Protein AF-A0A938CM95-F1 (afdb_monomer_lite)

pLDDT: mean 80.87, std 21.22, range [29.73, 98.75]

Sequence (235 aa):
MSTLPHVVESRGHPGLLAGLLSCALVVFVAFSEVTFAQSSQCMPGGTCCINGTCGTLEQFKRNATIVCLQADAIENKSLPQSIELAGRCTAAKIMAQRVEWTQQANAKEHQRALEAQRKLREMGAPLPAQPTAENPLQRAFKITSLAVDACKARRLRGELPSYVASVQCANPAMLQAFRDAQYKYIDLIEMFAAKRVEIATRMDRGELTEDQAKLEGDRVLATIQSIERQRDRGM

Radius of gyration: 30.33 Å; chains: 1; bounding box: 93×47×97 Å

Structure (mmCIF, N/CA/C/O backbone):
data_AF-A0A938CM95-F1
#
_entry.id   AF-A0A938CM95-F1
#
loop_
_atom_site.group_PDB
_atom_site.id
_atom_site.type_symbol
_atom_site.label_atom_id
_atom_site.label_alt_id
_atom_site.label_comp_id
_atom_site.label_asym_id
_atom_site.label_entity_id
_atom_site.label_seq_id
_atom_site.pdbx_PDB_ins_code
_atom_site.Cartn_x
_atom_site.Cartn_y
_atom_site.Cartn_z
_atom_site.occupancy
_atom_site.B_iso_or_equiv
_atom_site.auth_seq_id
_atom_site.auth_comp_id
_atom_site.auth_asym_id
_atom_site.auth_atom_id
_atom_site.pdbx_PDB_model_num
ATOM 1 N N . MET A 1 1 ? 70.652 4.198 75.041 1.00 40.00 1 MET A N 1
ATOM 2 C CA . MET A 1 1 ? 70.809 3.337 73.850 1.00 40.00 1 MET A CA 1
ATOM 3 C C . MET A 1 1 ? 69.472 2.640 73.666 1.00 40.00 1 MET A C 1
ATOM 5 O O . MET A 1 1 ? 69.170 1.737 74.422 1.00 40.00 1 MET A O 1
ATOM 9 N N . SER A 1 2 ? 68.506 3.323 73.059 1.00 44.66 2 SER A N 1
ATOM 10 C CA . SER A 1 2 ? 68.262 3.393 71.607 1.00 44.66 2 SER A CA 1
ATOM 11 C C . SER A 1 2 ? 67.578 2.128 71.097 1.00 44.66 2 SER A C 1
ATOM 13 O O . SER A 1 2 ? 68.102 1.043 71.311 1.00 44.66 2 SER A O 1
ATOM 15 N N . THR A 1 3 ? 66.485 2.342 70.352 1.00 40.91 3 THR A N 1
ATOM 16 C CA . THR A 1 3 ? 65.619 1.396 69.611 1.00 40.91 3 THR A CA 1
ATOM 17 C C . THR A 1 3 ? 64.520 0.720 70.438 1.00 40.91 3 THR A C 1
ATOM 19 O O . THR A 1 3 ? 64.794 0.218 71.515 1.00 40.91 3 THR A O 1
ATOM 22 N N . LEU A 1 4 ? 63.241 0.668 70.053 1.00 47.59 4 LEU A N 1
ATOM 23 C CA . LEU A 1 4 ? 62.417 1.183 68.941 1.00 47.59 4 LEU A CA 1
ATOM 24 C C . LEU A 1 4 ? 60.952 0.955 69.409 1.00 47.59 4 LEU A C 1
ATOM 26 O O . LEU A 1 4 ? 60.694 -0.102 69.988 1.00 47.59 4 LEU A O 1
ATOM 30 N N . PRO A 1 5 ? 59.988 1.872 69.212 1.00 56.19 5 PRO A N 1
ATOM 31 C CA . PRO A 1 5 ? 58.597 1.609 69.572 1.00 56.19 5 PRO A CA 1
ATOM 32 C C . PRO A 1 5 ? 57.874 0.754 68.518 1.00 56.19 5 PRO A C 1
ATOM 34 O O . PRO A 1 5 ? 58.160 0.821 67.323 1.00 56.19 5 PRO A O 1
ATOM 37 N N . HIS A 1 6 ? 56.916 -0.034 69.007 1.00 47.88 6 HIS A N 1
ATOM 38 C CA . HIS A 1 6 ? 55.970 -0.854 68.254 1.00 47.88 6 HIS A CA 1
ATOM 39 C C . HIS A 1 6 ? 55.264 -0.074 67.134 1.00 47.88 6 HIS A C 1
ATOM 41 O O . HIS A 1 6 ? 54.594 0.927 67.388 1.00 47.88 6 HIS A O 1
ATOM 47 N N . VAL A 1 7 ? 55.339 -0.593 65.907 1.00 49.97 7 VAL A N 1
ATOM 48 C CA . VAL A 1 7 ? 54.437 -0.218 64.813 1.00 49.97 7 VAL A CA 1
ATOM 49 C C . VAL A 1 7 ? 53.117 -0.960 65.024 1.00 49.97 7 VAL A C 1
ATOM 51 O O . VAL A 1 7 ? 53.064 -2.187 64.975 1.00 49.97 7 VAL A O 1
ATOM 54 N N . VAL A 1 8 ? 52.058 -0.203 65.303 1.00 53.06 8 VAL A N 1
ATOM 55 C CA . VAL A 1 8 ? 50.673 -0.682 65.337 1.00 53.06 8 VAL A CA 1
ATOM 56 C C . VAL A 1 8 ? 50.135 -0.653 63.909 1.00 53.06 8 VAL A C 1
ATOM 58 O O . VAL A 1 8 ? 49.930 0.412 63.330 1.00 53.06 8 VAL A O 1
ATOM 61 N N . GLU A 1 9 ? 49.911 -1.832 63.339 1.00 42.84 9 GLU A N 1
ATOM 62 C CA . GLU A 1 9 ? 49.259 -2.007 62.044 1.00 42.84 9 GLU A CA 1
ATOM 63 C C . GLU A 1 9 ? 47.734 -1.909 62.220 1.00 42.84 9 GLU A C 1
ATOM 65 O O . GLU A 1 9 ? 47.033 -2.894 62.450 1.00 42.84 9 GLU A O 1
ATOM 70 N N . SER A 1 10 ? 47.208 -0.685 62.152 1.00 39.88 10 SER A N 1
ATOM 71 C CA . SER A 1 10 ? 45.765 -0.439 62.079 1.00 39.88 10 SER A CA 1
ATOM 72 C C . SER A 1 10 ? 45.267 -0.708 60.659 1.00 39.88 10 SER A C 1
ATOM 74 O O . SER A 1 10 ? 45.456 0.104 59.754 1.00 39.88 10 SER A O 1
ATOM 76 N N . ARG A 1 11 ? 44.584 -1.842 60.464 1.00 42.50 11 ARG A N 1
ATOM 77 C CA . ARG A 1 11 ? 43.792 -2.140 59.260 1.00 42.50 11 ARG A CA 1
ATOM 78 C C . ARG A 1 11 ? 42.610 -1.171 59.151 1.00 42.50 11 ARG A C 1
ATOM 80 O O . ARG A 1 11 ? 41.514 -1.442 59.640 1.00 42.50 11 ARG A O 1
ATOM 87 N N . GLY A 1 12 ? 42.840 -0.037 58.495 1.00 38.25 12 GLY A N 1
ATOM 88 C CA . GLY A 1 12 ? 41.794 0.896 58.087 1.00 38.25 12 GLY A CA 1
ATOM 89 C C . GLY A 1 12 ? 40.819 0.229 57.118 1.00 38.25 12 GLY A C 1
ATOM 90 O O . GLY A 1 12 ? 41.221 -0.304 56.088 1.00 38.25 12 GLY A O 1
ATOM 91 N N . HIS A 1 13 ? 39.535 0.241 57.468 1.00 45.72 13 HIS A N 1
ATOM 92 C CA . HIS A 1 13 ? 38.429 -0.162 56.603 1.00 45.72 13 HIS A CA 1
ATOM 93 C C . HIS A 1 13 ? 38.180 0.925 55.542 1.00 45.72 13 HIS A C 1
ATOM 95 O O . HIS A 1 13 ? 37.759 2.026 55.908 1.00 45.72 13 HIS A O 1
ATOM 101 N N . PRO A 1 14 ? 38.370 0.664 54.235 1.00 40.88 14 PRO A N 1
ATOM 102 C CA . PRO A 1 14 ? 37.963 1.595 53.197 1.00 40.88 14 PRO A CA 1
ATOM 103 C C . PRO A 1 14 ? 36.506 1.284 52.853 1.00 40.88 14 PRO A C 1
ATOM 105 O O . PRO A 1 14 ? 36.222 0.473 51.978 1.00 40.88 14 PRO A O 1
ATOM 108 N N . GLY A 1 15 ? 35.564 1.858 53.597 1.00 43.31 15 GLY A N 1
ATOM 109 C CA . GLY A 1 15 ? 34.163 1.472 53.434 1.00 43.31 15 GLY A CA 1
ATOM 110 C C . GLY A 1 15 ? 33.131 2.534 53.758 1.00 43.31 15 GLY A C 1
ATOM 111 O O . GLY A 1 15 ? 31.994 2.160 54.009 1.00 43.31 15 GLY A O 1
ATOM 112 N N . LEU A 1 16 ? 33.482 3.826 53.794 1.00 46.75 16 LEU A N 1
ATOM 113 C CA . LEU A 1 16 ? 32.491 4.840 54.182 1.00 46.75 16 LEU A CA 1
ATOM 114 C C . LEU A 1 16 ? 32.552 6.197 53.465 1.00 46.75 16 LEU A C 1
ATOM 116 O O . LEU A 1 16 ? 31.874 7.120 53.900 1.00 46.75 16 LEU A O 1
ATOM 120 N N . LEU A 1 17 ? 33.304 6.345 52.365 1.00 43.09 17 LEU A N 1
ATOM 121 C CA . LEU A 1 17 ? 33.409 7.633 51.646 1.00 43.09 17 LEU A CA 1
ATOM 122 C C . LEU A 1 17 ? 33.484 7.533 50.108 1.00 43.09 17 LEU A C 1
ATOM 124 O O . LEU A 1 17 ? 34.087 8.376 49.455 1.00 43.09 17 LEU A O 1
ATOM 128 N N . ALA A 1 18 ? 32.815 6.553 49.497 1.00 36.88 18 ALA A N 1
ATOM 129 C CA . ALA A 1 18 ? 32.547 6.575 48.047 1.00 36.88 18 ALA A CA 1
ATOM 130 C C . ALA A 1 18 ? 31.051 6.413 47.701 1.00 36.88 18 ALA A C 1
ATOM 132 O O . ALA A 1 18 ? 30.685 6.230 46.544 1.00 36.88 18 ALA A O 1
ATOM 133 N N . GLY A 1 19 ? 30.169 6.540 48.700 1.00 36.59 19 GLY A N 1
ATOM 134 C CA . GLY A 1 19 ? 28.707 6.510 48.549 1.00 36.59 19 GLY A CA 1
ATOM 135 C C . GLY A 1 19 ? 28.079 7.811 48.033 1.00 36.59 19 GLY A C 1
ATOM 136 O O . GLY A 1 19 ? 26.861 7.899 47.958 1.00 36.59 19 GLY A O 1
ATOM 137 N N . LEU A 1 20 ? 28.879 8.819 47.665 1.00 39.59 20 LEU A N 1
ATOM 138 C CA . LEU A 1 20 ? 28.383 10.111 47.164 1.00 39.59 20 LEU A CA 1
ATOM 139 C C . LEU A 1 20 ? 28.697 10.378 45.683 1.00 39.59 20 LEU A C 1
ATOM 141 O O . LEU A 1 20 ? 28.204 11.351 45.126 1.00 39.59 20 LEU A O 1
ATOM 145 N N . LEU A 1 21 ? 29.421 9.477 45.011 1.00 33.78 21 LEU A N 1
ATOM 146 C CA . LEU A 1 21 ? 29.619 9.514 43.553 1.00 33.78 21 LEU A CA 1
ATOM 147 C C . LEU A 1 21 ? 28.673 8.576 42.783 1.00 33.78 21 LEU A C 1
ATOM 149 O O . LEU A 1 21 ? 28.585 8.670 41.563 1.00 33.78 21 LEU A O 1
ATOM 153 N N . SER A 1 22 ? 27.906 7.730 43.480 1.00 33.50 22 SER A N 1
ATOM 154 C CA . SER A 1 22 ? 26.944 6.814 42.847 1.00 33.50 22 SER A CA 1
ATOM 155 C C . SER A 1 22 ? 25.572 7.459 42.579 1.00 33.50 22 SER A C 1
ATOM 157 O O . SER A 1 22 ? 24.890 7.092 41.628 1.00 33.50 22 SER A O 1
ATOM 159 N N . CYS A 1 23 ? 25.173 8.495 43.330 1.00 30.41 23 CYS A N 1
ATOM 160 C CA . CYS A 1 23 ? 23.877 9.161 43.109 1.00 30.41 23 CYS A CA 1
ATOM 161 C C . CYS A 1 23 ? 23.885 10.224 41.998 1.00 30.41 23 CYS A C 1
ATOM 163 O O . CYS A 1 23 ? 22.819 10.583 41.507 1.00 30.41 23 CYS A O 1
ATOM 165 N N . ALA A 1 24 ? 25.052 10.702 41.555 1.00 30.88 24 ALA A N 1
ATOM 166 C CA . ALA A 1 24 ? 25.140 11.675 40.459 1.00 30.88 24 ALA A CA 1
ATOM 167 C C . ALA A 1 24 ? 25.270 11.024 39.065 1.00 30.88 24 ALA A C 1
ATOM 169 O O . ALA A 1 24 ? 25.044 11.690 38.058 1.00 30.88 24 ALA A O 1
ATOM 170 N N . LEU A 1 25 ? 25.575 9.722 38.989 1.00 31.81 25 LEU A N 1
ATOM 171 C CA . LEU A 1 25 ? 25.689 8.983 37.723 1.00 31.81 25 LEU A CA 1
ATOM 172 C C . LEU A 1 25 ? 24.410 8.228 37.326 1.00 31.81 25 LEU A C 1
ATOM 174 O O . LEU A 1 25 ? 24.238 7.903 36.156 1.00 31.81 25 LEU A O 1
ATOM 178 N N . VAL A 1 26 ? 23.455 8.031 38.239 1.00 32.97 26 VAL A N 1
ATOM 179 C CA . VAL A 1 26 ? 22.180 7.351 37.923 1.00 32.97 26 VAL A CA 1
ATOM 180 C C . VAL A 1 26 ? 21.173 8.268 37.205 1.00 32.97 26 VAL A C 1
ATOM 182 O O . VAL A 1 26 ? 20.226 7.783 36.595 1.00 32.97 26 VAL A O 1
ATOM 185 N N . VAL A 1 27 ? 21.410 9.583 37.152 1.00 36.84 27 VAL A N 1
ATOM 186 C CA . VAL A 1 27 ? 20.544 10.519 36.401 1.00 36.84 27 VAL A CA 1
ATOM 187 C C . VAL A 1 27 ? 21.005 10.718 34.943 1.00 36.84 27 VAL A C 1
ATOM 189 O O . VAL A 1 27 ? 20.246 11.239 34.133 1.00 36.84 27 VAL A O 1
ATOM 192 N N . PHE A 1 28 ? 22.189 10.227 34.549 1.00 30.09 28 PHE A N 1
ATOM 193 C CA . PHE A 1 28 ? 22.729 10.419 33.188 1.00 30.09 28 PHE A CA 1
ATOM 194 C C . PHE A 1 28 ? 22.763 9.167 32.293 1.00 30.09 28 PHE A C 1
ATOM 196 O O . PHE A 1 28 ? 23.158 9.261 31.131 1.00 30.09 28 PHE A O 1
ATOM 203 N N . VAL A 1 29 ? 22.309 8.004 32.775 1.00 31.23 29 VAL A N 1
ATOM 204 C CA . VAL A 1 29 ? 22.355 6.746 31.992 1.00 31.23 29 VAL A CA 1
ATOM 205 C C . VAL A 1 29 ? 20.963 6.225 31.595 1.00 31.23 29 VAL A C 1
ATOM 207 O O . VAL A 1 29 ? 20.853 5.298 30.805 1.00 31.23 29 VAL A O 1
ATOM 210 N N . ALA A 1 30 ? 19.876 6.890 32.001 1.00 31.67 30 ALA A N 1
ATOM 211 C CA . ALA A 1 30 ? 18.528 6.559 31.516 1.00 31.67 30 ALA A CA 1
ATOM 212 C C . ALA A 1 30 ? 18.165 7.188 30.148 1.00 31.67 30 ALA A C 1
ATOM 214 O O . ALA A 1 30 ? 17.073 6.945 29.644 1.00 31.67 30 ALA A O 1
ATOM 215 N N . PHE A 1 31 ? 19.057 7.975 29.526 1.00 39.50 31 PHE A N 1
ATOM 216 C CA . PHE A 1 31 ? 18.791 8.653 28.242 1.00 39.50 31 PHE A CA 1
ATOM 217 C C . PHE A 1 31 ? 19.839 8.418 27.140 1.00 39.50 31 PHE A C 1
ATOM 219 O O . PHE A 1 31 ? 19.726 9.001 26.063 1.00 39.50 31 PHE A O 1
ATOM 226 N N . SER A 1 32 ? 20.825 7.546 27.360 1.00 31.33 32 SER A N 1
ATOM 227 C CA . SER A 1 32 ? 22.028 7.502 26.508 1.00 31.33 32 SER A CA 1
ATOM 228 C C . SER A 1 32 ? 22.134 6.286 25.576 1.00 31.33 32 SER A C 1
ATOM 230 O O . SER A 1 32 ? 23.086 6.208 24.809 1.00 31.33 32 SER A O 1
ATOM 232 N N . GLU A 1 33 ? 21.147 5.383 25.553 1.00 29.73 33 GLU A N 1
ATOM 233 C CA . GLU A 1 33 ? 21.110 4.247 24.610 1.00 29.73 33 GLU A CA 1
ATOM 234 C C . GLU A 1 33 ? 19.834 4.204 23.758 1.00 29.73 33 GLU A C 1
ATOM 236 O O . GLU A 1 33 ? 19.315 3.145 23.416 1.00 29.73 33 GLU A O 1
ATOM 241 N N . VAL A 1 34 ? 19.344 5.367 23.322 1.00 35.81 34 VAL A N 1
ATOM 242 C CA . VAL A 1 34 ? 18.665 5.400 22.022 1.00 35.81 34 VAL A CA 1
ATOM 243 C C . VAL A 1 34 ? 19.773 5.524 20.994 1.00 35.81 34 VAL A C 1
ATOM 245 O O . VAL A 1 34 ? 20.205 6.624 20.652 1.00 35.81 34 VAL A O 1
ATOM 248 N N . THR A 1 35 ? 20.271 4.383 20.519 1.00 32.53 35 THR A N 1
ATOM 249 C CA . THR A 1 35 ? 20.994 4.338 19.251 1.00 32.53 35 THR A CA 1
ATOM 250 C C . THR A 1 35 ? 20.180 5.143 18.244 1.00 32.53 35 THR A C 1
ATOM 252 O O . THR A 1 35 ? 19.067 4.749 17.889 1.00 32.53 35 THR A O 1
ATOM 255 N N . PHE A 1 36 ? 20.717 6.292 17.827 1.00 37.53 36 PHE A N 1
ATOM 256 C CA . PHE A 1 36 ? 20.263 7.085 16.689 1.00 37.53 36 PHE A CA 1
ATOM 257 C C . PHE A 1 36 ? 20.461 6.245 15.419 1.00 37.53 36 PHE A C 1
ATOM 259 O O . PHE A 1 36 ? 21.341 6.494 14.601 1.00 37.53 36 PHE A O 1
ATOM 266 N N . ALA A 1 37 ? 19.675 5.185 15.281 1.00 34.28 37 ALA A N 1
ATOM 267 C CA . ALA A 1 37 ? 19.602 4.375 14.091 1.00 34.28 37 ALA A CA 1
ATOM 268 C C . ALA A 1 37 ? 18.414 4.875 13.269 1.00 34.28 37 ALA A C 1
ATOM 270 O O . ALA A 1 37 ? 17.279 4.894 13.735 1.00 34.28 37 ALA A O 1
ATOM 271 N N . GLN A 1 38 ? 18.736 5.247 12.032 1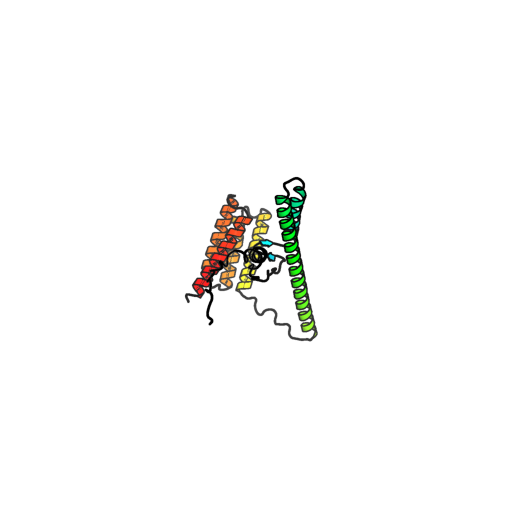.00 39.44 38 GLN A N 1
ATOM 272 C CA . GLN A 1 38 ? 17.846 5.582 10.923 1.00 39.44 38 GLN A CA 1
ATOM 273 C C . GLN A 1 38 ? 17.197 6.967 10.990 1.00 39.44 38 GLN A C 1
ATOM 275 O O . GLN A 1 38 ? 16.234 7.230 11.705 1.00 39.44 38 GLN A O 1
ATOM 280 N N . SER A 1 39 ? 17.718 7.857 10.140 1.00 44.75 39 SER A N 1
ATOM 281 C CA . SER A 1 39 ? 16.990 9.015 9.632 1.00 44.75 39 SER A CA 1
ATOM 282 C C . SER A 1 39 ? 15.551 8.603 9.319 1.00 44.75 39 SER A C 1
ATOM 284 O O . SER A 1 39 ? 15.330 7.771 8.438 1.00 44.75 39 SER A O 1
ATOM 286 N N . SER A 1 40 ? 14.584 9.159 10.043 1.00 48.66 40 SER A N 1
ATOM 287 C CA . SER A 1 40 ? 13.161 9.003 9.759 1.00 48.66 40 SER A CA 1
ATOM 288 C C . SER A 1 40 ? 12.890 9.536 8.351 1.00 48.66 40 SER A C 1
ATOM 290 O O . SER A 1 40 ? 12.719 10.743 8.167 1.00 48.66 40 SER A O 1
ATOM 292 N N . GLN A 1 41 ? 12.927 8.662 7.343 1.00 70.44 41 GLN A N 1
ATOM 293 C CA . GLN A 1 41 ? 12.643 9.033 5.963 1.00 70.44 41 GLN A CA 1
ATOM 294 C C . GLN A 1 41 ? 11.151 9.332 5.860 1.00 70.44 41 GLN A C 1
ATOM 296 O O . GLN A 1 41 ? 10.307 8.439 5.830 1.00 70.44 41 GLN A O 1
ATOM 301 N N . CYS A 1 42 ? 10.825 10.621 5.834 1.00 76.62 42 CYS A N 1
ATOM 302 C CA . CYS A 1 42 ? 9.548 11.073 5.315 1.00 76.62 42 CYS A CA 1
ATOM 303 C C . CYS A 1 42 ? 9.472 10.671 3.841 1.00 76.62 42 CYS A C 1
ATOM 305 O O . CYS A 1 42 ? 10.276 11.138 3.030 1.00 76.62 42 CYS A O 1
ATOM 307 N N . MET A 1 43 ? 8.530 9.795 3.504 1.00 76.38 43 MET A N 1
ATOM 308 C CA . MET A 1 43 ? 8.341 9.333 2.136 1.00 76.38 43 MET A CA 1
ATOM 309 C C . MET A 1 43 ? 7.737 10.442 1.258 1.00 76.38 43 MET A C 1
ATOM 311 O O . MET A 1 43 ? 6.988 11.296 1.760 1.00 76.38 43 MET A O 1
ATOM 315 N N . PRO A 1 44 ? 8.005 10.421 -0.062 1.00 60.12 44 PRO A N 1
ATOM 316 C CA . PRO A 1 44 ? 7.234 11.197 -1.028 1.00 60.12 44 PRO A CA 1
ATOM 317 C C . PRO A 1 44 ? 5.738 10.915 -0.825 1.00 60.12 44 PRO A C 1
ATOM 319 O O . PRO A 1 44 ? 5.326 9.758 -0.804 1.00 60.12 44 PRO A O 1
ATOM 322 N N . GLY A 1 45 ? 4.935 11.958 -0.603 1.00 69.56 45 GLY A N 1
ATOM 323 C CA . GLY A 1 45 ? 3.528 11.826 -0.187 1.00 69.56 45 GLY A CA 1
ATOM 324 C C . GLY A 1 45 ? 3.243 12.239 1.263 1.00 69.56 45 GLY A C 1
ATOM 325 O O . GLY A 1 45 ? 2.101 12.165 1.706 1.00 69.56 45 GLY A O 1
ATOM 326 N N . GLY A 1 46 ? 4.252 12.705 2.008 1.00 80.62 46 GLY A N 1
ATOM 327 C CA . GLY A 1 46 ? 4.052 13.410 3.281 1.00 80.62 46 GLY A CA 1
ATOM 328 C C . GLY A 1 46 ? 3.811 12.512 4.499 1.00 80.62 46 GLY A C 1
ATOM 329 O O . GLY A 1 46 ? 3.423 13.016 5.552 1.00 80.62 46 GLY A O 1
ATOM 330 N N . THR A 1 47 ? 4.050 11.203 4.385 1.00 87.50 47 THR A N 1
ATOM 331 C CA . THR A 1 47 ? 4.015 10.274 5.527 1.00 87.50 47 THR A CA 1
ATOM 332 C C . THR A 1 47 ? 5.410 10.133 6.127 1.00 87.50 47 THR A C 1
ATOM 334 O O . THR A 1 47 ? 6.368 9.847 5.410 1.00 87.50 47 THR A O 1
ATOM 337 N N . CYS A 1 48 ? 5.525 10.314 7.440 1.00 85.81 48 CYS A N 1
ATOM 338 C CA . CYS A 1 48 ? 6.777 10.228 8.184 1.00 85.81 48 CYS A CA 1
ATOM 339 C C . CYS A 1 48 ? 6.648 9.212 9.317 1.00 85.81 48 CYS A C 1
ATOM 341 O O . CYS A 1 48 ? 5.622 9.173 9.993 1.00 85.81 48 CYS A O 1
ATOM 343 N N . CYS A 1 49 ? 7.693 8.414 9.534 1.00 84.81 49 CYS A N 1
ATOM 344 C CA . CYS A 1 49 ? 7.750 7.426 10.607 1.00 84.81 49 CYS A CA 1
ATOM 345 C C . CYS A 1 49 ? 8.776 7.848 11.662 1.00 84.81 49 CYS A C 1
ATOM 347 O O . CYS A 1 49 ? 9.959 7.962 11.352 1.00 84.81 49 CYS A O 1
ATOM 349 N N . ILE A 1 50 ? 8.334 8.075 12.901 1.00 80.81 50 ILE A N 1
ATOM 350 C CA . ILE A 1 50 ? 9.191 8.414 14.046 1.00 80.81 50 ILE A CA 1
ATOM 351 C C . ILE A 1 50 ? 8.917 7.404 15.159 1.00 80.81 50 ILE A C 1
ATOM 353 O O . ILE A 1 50 ? 7.770 7.225 15.561 1.00 80.81 50 ILE A O 1
ATOM 357 N N . ASN A 1 51 ? 9.969 6.743 15.653 1.00 81.75 51 ASN A N 1
ATOM 358 C CA . ASN A 1 51 ? 9.896 5.771 16.753 1.00 81.75 51 ASN A CA 1
ATOM 359 C C . ASN A 1 51 ? 8.802 4.701 16.547 1.00 81.75 51 ASN A C 1
ATOM 361 O O . ASN A 1 51 ? 8.010 4.423 17.443 1.00 81.75 51 ASN A O 1
ATOM 365 N N . GLY A 1 52 ? 8.708 4.147 15.334 1.00 81.56 52 GLY A N 1
ATOM 366 C CA . GLY A 1 52 ? 7.721 3.117 14.984 1.00 81.56 52 GLY A CA 1
ATOM 367 C C . GLY A 1 52 ? 6.293 3.623 14.742 1.00 81.56 52 GLY A C 1
ATOM 368 O O . GLY A 1 52 ? 5.441 2.837 14.342 1.00 81.56 52 GLY A O 1
ATOM 369 N N . THR A 1 53 ? 6.023 4.920 14.922 1.00 79.75 53 THR A N 1
ATOM 370 C CA . THR A 1 53 ? 4.722 5.529 14.606 1.00 79.75 53 THR A CA 1
ATOM 371 C C . THR A 1 53 ? 4.805 6.257 13.272 1.00 79.75 53 THR A C 1
ATOM 373 O O . THR A 1 53 ? 5.628 7.158 13.114 1.00 79.75 53 THR A O 1
ATOM 376 N N . CYS A 1 54 ? 3.955 5.886 12.314 1.00 86.81 54 CYS A N 1
ATOM 377 C CA . CYS A 1 54 ? 3.898 6.499 10.988 1.00 86.81 54 CYS A CA 1
ATOM 378 C C . CYS A 1 54 ? 2.623 7.325 10.813 1.00 86.81 54 CYS A C 1
ATOM 380 O O . CYS A 1 54 ? 1.534 6.857 11.140 1.00 86.81 54 CYS A O 1
ATOM 382 N N . GLY A 1 55 ? 2.744 8.521 10.244 1.00 88.50 55 GLY A N 1
ATOM 383 C CA . GLY A 1 55 ? 1.591 9.369 9.956 1.00 88.50 55 GLY A CA 1
ATOM 384 C C . GLY A 1 55 ? 1.928 10.603 9.128 1.00 88.50 55 GLY A C 1
ATOM 385 O O . GLY A 1 55 ? 3.092 10.876 8.827 1.00 88.50 55 GLY A O 1
ATOM 386 N N . THR A 1 56 ? 0.900 11.352 8.742 1.00 90.25 56 THR A N 1
ATOM 387 C CA . THR A 1 56 ? 1.052 12.664 8.097 1.00 90.25 56 THR A CA 1
ATOM 388 C C . THR A 1 56 ? 1.348 13.750 9.128 1.00 90.25 56 THR A C 1
ATOM 390 O O . THR A 1 56 ? 1.046 13.591 10.312 1.00 90.25 56 THR A O 1
ATOM 393 N N . LEU A 1 57 ? 1.893 14.891 8.693 1.00 88.06 57 LEU A N 1
ATOM 394 C CA . LEU A 1 57 ? 2.119 16.040 9.579 1.00 88.06 57 LEU A CA 1
ATOM 395 C C . LEU A 1 57 ? 0.844 16.442 10.339 1.00 88.06 57 LEU A C 1
ATOM 397 O O . LEU A 1 57 ? 0.892 16.673 11.544 1.00 88.06 57 LEU A O 1
ATOM 401 N N . GLU A 1 58 ? -0.302 16.444 9.657 1.00 89.00 58 GLU A N 1
ATOM 402 C CA . GLU A 1 58 ? -1.604 16.739 10.263 1.00 89.00 58 GLU A CA 1
ATOM 403 C C . GLU A 1 58 ? -2.002 15.722 11.338 1.00 89.00 58 GLU A C 1
ATOM 405 O O . GLU A 1 58 ? -2.531 16.100 12.383 1.00 89.00 58 GLU A O 1
ATOM 410 N N . GLN A 1 59 ? -1.706 14.434 11.136 1.00 86.94 59 GLN A N 1
ATOM 411 C CA . GLN A 1 59 ? -1.944 13.410 12.156 1.00 86.94 59 GLN A CA 1
ATOM 412 C C . GLN A 1 59 ? -1.064 13.632 13.391 1.00 86.94 59 GLN A C 1
ATOM 414 O O . GLN A 1 59 ? -1.569 13.557 14.511 1.00 86.94 59 GLN A O 1
ATOM 419 N N . PHE A 1 60 ? 0.217 13.967 13.209 1.00 87.06 60 PHE A N 1
ATOM 420 C CA . PHE A 1 60 ? 1.107 14.291 14.328 1.00 87.06 60 PHE A CA 1
ATOM 421 C C . PHE A 1 60 ? 0.666 15.559 15.070 1.00 87.06 60 PHE A C 1
ATOM 423 O O . PHE A 1 60 ? 0.625 15.550 16.301 1.00 87.06 60 PHE A O 1
ATOM 430 N N . LYS A 1 61 ? 0.273 16.620 14.350 1.00 89.44 61 LYS A N 1
ATOM 431 C CA . LYS A 1 61 ? -0.262 17.857 14.945 1.00 89.44 61 LYS A CA 1
ATOM 432 C C . LYS A 1 61 ? -1.542 17.584 15.736 1.00 89.44 61 LYS A C 1
ATOM 434 O O . LYS A 1 61 ? -1.622 17.963 16.901 1.00 89.44 61 LYS A O 1
ATOM 439 N N . ARG A 1 62 ? -2.502 16.853 15.155 1.00 90.69 62 ARG A N 1
ATOM 440 C CA . ARG A 1 62 ? -3.751 16.471 15.834 1.00 90.69 62 ARG A CA 1
ATOM 441 C C . ARG A 1 62 ? -3.481 15.635 17.085 1.00 90.69 62 ARG A C 1
ATOM 443 O O . ARG A 1 62 ? -4.082 15.900 18.123 1.00 90.69 62 ARG A O 1
ATOM 450 N N . ASN A 1 63 ? -2.578 14.657 17.008 1.00 89.00 63 ASN A N 1
ATOM 451 C CA . ASN A 1 63 ? -2.209 13.840 18.163 1.00 89.00 63 ASN A CA 1
ATOM 452 C C . ASN A 1 63 ? -1.587 14.697 19.277 1.00 89.00 63 ASN A C 1
ATOM 454 O O . ASN A 1 63 ? -1.991 14.588 20.431 1.00 89.00 63 ASN A O 1
ATOM 458 N N . ALA A 1 64 ? -0.674 15.610 18.932 1.00 86.69 64 ALA A N 1
ATOM 459 C CA . ALA A 1 64 ? -0.098 16.542 19.896 1.00 86.69 64 ALA A CA 1
ATOM 460 C C . ALA A 1 64 ? -1.169 17.416 20.565 1.00 86.69 64 ALA A C 1
ATOM 462 O O . ALA A 1 64 ? -1.162 17.551 21.786 1.00 86.69 64 ALA A O 1
ATOM 463 N N . THR A 1 65 ? -2.131 17.947 19.803 1.00 91.25 65 THR A N 1
ATOM 464 C CA . THR A 1 65 ? -3.256 18.714 20.360 1.00 91.25 65 THR A CA 1
ATOM 465 C C . THR A 1 65 ? -4.083 17.886 21.340 1.00 91.25 65 THR A C 1
ATOM 467 O O . THR A 1 65 ? -4.350 18.357 22.439 1.00 91.25 65 THR A O 1
ATOM 470 N N . ILE A 1 66 ? -4.457 16.653 20.983 1.00 90.06 66 ILE A N 1
ATOM 471 C CA . ILE A 1 66 ? -5.263 15.779 21.852 1.00 90.06 66 ILE A CA 1
ATOM 472 C C . ILE A 1 66 ? -4.522 15.470 23.158 1.00 90.06 66 ILE A C 1
ATOM 474 O O . ILE A 1 66 ? -5.101 15.612 24.233 1.00 90.06 66 ILE A O 1
ATOM 478 N N . VAL A 1 67 ? -3.243 15.089 23.081 1.00 85.62 67 VAL A N 1
ATOM 479 C CA . VAL A 1 67 ? -2.432 14.763 24.267 1.00 85.62 67 VAL A CA 1
ATOM 480 C C . VAL A 1 67 ? -2.267 15.982 25.177 1.00 85.62 67 VAL A C 1
ATOM 482 O O . VAL A 1 67 ? -2.326 15.850 26.396 1.00 85.62 67 VAL A O 1
ATOM 485 N N . CYS A 1 68 ? -2.099 17.175 24.606 1.00 87.12 68 CYS A N 1
ATOM 486 C CA . CYS A 1 68 ? -2.010 18.404 25.390 1.00 87.12 68 CYS A CA 1
ATOM 487 C C . CYS A 1 68 ? -3.347 18.796 26.030 1.00 87.12 68 CYS A C 1
ATOM 489 O O . CYS A 1 68 ? -3.365 19.106 27.213 1.00 87.12 68 CYS A O 1
ATOM 491 N N . LEU A 1 69 ? -4.472 18.678 25.316 1.00 89.19 69 LEU A N 1
ATOM 492 C CA . LEU A 1 69 ? -5.799 18.920 25.899 1.00 89.19 69 LEU A CA 1
ATOM 493 C C . LEU A 1 69 ? -6.104 17.964 27.063 1.00 89.19 69 LEU A C 1
ATOM 495 O O . LEU A 1 69 ? -6.737 18.359 28.038 1.00 89.19 69 LEU A O 1
ATOM 499 N N . GLN A 1 70 ? -5.641 16.711 26.988 1.00 84.69 70 GLN A N 1
ATOM 500 C CA . GLN A 1 70 ? -5.740 15.766 28.104 1.00 84.69 70 GLN A CA 1
ATOM 501 C C . GLN A 1 70 ? -4.897 16.192 29.309 1.00 84.69 70 GLN A C 1
ATOM 503 O O . GLN A 1 70 ? -5.320 15.962 30.439 1.00 84.69 70 GLN A O 1
ATOM 508 N N . ALA A 1 71 ? -3.728 16.798 29.082 1.00 83.31 71 ALA A N 1
ATOM 509 C CA . ALA A 1 71 ? -2.900 17.343 30.154 1.00 83.31 71 ALA A CA 1
ATOM 510 C C . ALA A 1 71 ? -3.594 18.521 30.852 1.00 83.31 71 ALA A C 1
ATOM 512 O O . ALA A 1 71 ? -3.648 18.545 32.080 1.00 83.31 71 ALA A O 1
ATOM 513 N N . ASP A 1 72 ? -4.196 19.425 30.076 1.00 82.62 72 ASP A N 1
ATOM 514 C CA . ASP A 1 72 ? -4.883 20.613 30.596 1.00 82.62 72 ASP A CA 1
ATOM 515 C C . ASP A 1 72 ? -6.163 20.249 31.374 1.00 82.62 72 ASP A C 1
ATOM 517 O O . ASP A 1 72 ? -6.458 20.822 32.419 1.00 82.62 72 ASP A O 1
ATOM 521 N N . ALA A 1 73 ? -6.904 19.226 30.933 1.00 83.81 73 ALA A N 1
ATOM 522 C CA . ALA A 1 73 ? -8.134 18.783 31.598 1.00 83.81 73 ALA A CA 1
ATOM 523 C C . ALA A 1 73 ? -7.918 18.141 32.991 1.00 83.81 73 ALA A C 1
ATOM 525 O O . ALA A 1 73 ? -8.891 17.840 33.687 1.00 83.81 73 ALA A O 1
ATOM 526 N N . ILE A 1 74 ? -6.668 17.897 33.409 1.00 77.50 74 ILE A N 1
ATOM 527 C CA . ILE A 1 74 ? -6.309 17.197 34.658 1.00 77.50 74 ILE A CA 1
ATOM 528 C C . ILE A 1 74 ? -5.839 18.174 35.759 1.00 77.50 74 ILE A C 1
ATOM 530 O O . ILE A 1 74 ? -5.260 17.762 36.761 1.00 77.50 74 ILE A O 1
ATOM 534 N N . GLU A 1 75 ? -6.176 19.463 35.655 1.00 60.12 75 GLU A N 1
ATOM 535 C CA . GLU A 1 75 ? -5.806 20.518 36.623 1.00 60.12 75 GLU A CA 1
ATOM 536 C C . GLU A 1 75 ? -6.174 20.248 38.105 1.00 60.12 75 GLU A C 1
ATOM 538 O O . GLU A 1 75 ? -5.675 20.937 38.987 1.00 60.12 75 GLU A O 1
ATOM 543 N N . ASN A 1 76 ? -6.980 19.223 38.418 1.00 61.28 76 ASN A N 1
ATOM 544 C CA . ASN A 1 76 ? -7.434 18.895 39.779 1.00 61.28 76 ASN A CA 1
ATOM 545 C C . ASN A 1 76 ? -7.038 17.496 40.308 1.00 61.28 76 ASN A C 1
ATOM 547 O O . ASN A 1 76 ? -7.623 17.022 41.284 1.00 61.28 76 ASN A O 1
ATOM 551 N N . LYS A 1 77 ? -6.076 16.794 39.690 1.00 56.00 77 LYS A N 1
ATOM 552 C CA . LYS A 1 77 ? -5.566 15.502 40.213 1.00 56.00 77 LYS A CA 1
ATOM 553 C C . LYS A 1 77 ? -4.162 15.631 40.810 1.00 56.00 77 LYS A C 1
ATOM 555 O O . LYS A 1 77 ? -3.533 16.680 40.743 1.00 56.00 77 LYS A O 1
ATOM 560 N N . SER A 1 78 ? -3.693 14.564 41.459 1.00 73.25 78 SER A N 1
ATOM 561 C CA . SER A 1 78 ? -2.431 14.545 42.203 1.00 73.25 78 SER A CA 1
ATOM 562 C C . SER A 1 78 ? -1.235 15.015 41.355 1.00 73.25 78 SER A C 1
ATOM 564 O O . SER A 1 78 ? -1.090 14.628 40.195 1.00 73.25 78 SER A O 1
ATOM 566 N N . LEU A 1 79 ? -0.349 15.812 41.969 1.00 75.62 79 LEU A N 1
ATOM 567 C CA . LEU A 1 79 ? 0.881 16.362 41.369 1.00 75.62 79 LEU A CA 1
ATOM 568 C C . LEU A 1 79 ? 1.697 15.375 40.501 1.00 75.62 79 LEU A C 1
ATOM 570 O O . LEU A 1 79 ? 2.229 15.793 39.476 1.00 75.62 79 LEU A O 1
ATOM 574 N N . PRO A 1 80 ? 1.821 14.078 40.849 1.00 79.56 80 PRO A N 1
ATOM 575 C CA . PRO A 1 80 ? 2.568 13.135 40.019 1.00 79.56 80 PRO A CA 1
ATOM 576 C C . PRO A 1 80 ? 1.955 12.914 38.627 1.00 79.56 80 PRO A C 1
ATOM 578 O O . PRO A 1 80 ? 2.689 12.772 37.652 1.00 79.56 80 PRO A O 1
ATOM 581 N N . GLN A 1 81 ? 0.622 12.911 38.511 1.00 78.81 81 GLN A N 1
ATOM 582 C CA . GLN A 1 81 ? -0.058 12.662 37.234 1.00 78.81 81 GLN A CA 1
ATOM 583 C C . GLN A 1 81 ? 0.044 13.862 36.290 1.00 78.81 81 GLN A C 1
ATOM 585 O O . GLN A 1 81 ? 0.226 13.680 35.086 1.00 78.81 81 GLN A O 1
ATOM 590 N N . SER A 1 82 ? -0.026 15.087 36.816 1.00 77.19 82 SER A N 1
ATOM 591 C CA . SER A 1 82 ? 0.088 16.296 35.992 1.00 77.19 82 SER A CA 1
ATOM 592 C C . SER A 1 82 ? 1.476 16.430 35.358 1.00 77.19 82 SER A C 1
ATOM 594 O O . SER A 1 82 ? 1.578 16.774 34.180 1.00 77.19 82 SER A O 1
ATOM 596 N N . ILE A 1 83 ? 2.540 16.071 36.085 1.00 81.69 83 ILE A N 1
ATOM 597 C CA . ILE A 1 83 ? 3.917 16.075 35.565 1.00 81.69 83 ILE A CA 1
ATOM 598 C C . ILE A 1 83 ? 4.078 15.065 34.419 1.00 81.69 83 ILE A C 1
ATOM 600 O O . ILE A 1 83 ? 4.651 15.402 33.379 1.00 81.69 83 ILE A O 1
ATOM 604 N N . GLU A 1 84 ? 3.550 13.845 34.566 1.00 84.69 84 GLU A N 1
ATOM 605 C CA . GLU A 1 84 ? 3.640 12.824 33.515 1.00 84.69 84 GLU A CA 1
ATOM 606 C C . GLU A 1 84 ? 2.917 13.268 32.231 1.00 84.69 84 GLU A C 1
ATOM 608 O O . GLU A 1 84 ? 3.471 13.170 31.131 1.00 84.69 84 GLU A O 1
ATOM 613 N N . LEU A 1 85 ? 1.698 13.804 32.355 1.00 84.94 85 LEU A N 1
ATOM 614 C CA . LEU A 1 85 ? 0.928 14.279 31.204 1.00 84.94 85 LEU A CA 1
ATOM 615 C C . LEU A 1 85 ? 1.558 15.502 30.523 1.00 84.94 85 LEU A C 1
ATOM 617 O O . LEU A 1 85 ? 1.611 15.546 29.290 1.00 84.94 85 LEU A O 1
ATOM 621 N N . ALA A 1 86 ? 2.103 16.453 31.287 1.00 83.75 86 ALA A N 1
ATOM 622 C CA . ALA A 1 86 ? 2.843 17.587 30.731 1.00 83.75 86 ALA A CA 1
ATOM 623 C C . ALA A 1 86 ? 4.080 17.126 29.933 1.00 83.75 86 ALA A C 1
ATOM 625 O O . ALA A 1 86 ? 4.359 17.637 28.839 1.00 83.75 86 ALA A O 1
ATOM 626 N N . GLY A 1 87 ? 4.779 16.097 30.430 1.00 88.12 87 GLY A N 1
ATOM 627 C CA . GLY A 1 87 ? 5.873 15.439 29.716 1.00 88.12 87 GLY A CA 1
ATOM 628 C C . GLY A 1 87 ? 5.425 14.832 28.382 1.00 88.12 87 GLY A C 1
ATOM 629 O O . GLY A 1 87 ? 6.052 15.075 27.347 1.00 88.12 87 GLY A O 1
ATOM 630 N N . ARG A 1 88 ? 4.293 14.113 28.369 1.00 87.31 88 ARG A N 1
ATOM 631 C CA . ARG A 1 88 ? 3.716 13.518 27.146 1.00 87.31 88 ARG A CA 1
ATOM 632 C C . ARG A 1 88 ? 3.307 14.571 26.113 1.00 87.31 88 ARG A C 1
ATOM 634 O O . ARG A 1 88 ? 3.602 14.400 24.930 1.00 87.31 88 ARG A O 1
ATOM 641 N N . CYS A 1 89 ? 2.687 15.672 26.541 1.00 89.62 89 CYS A N 1
ATOM 642 C CA . CYS A 1 89 ? 2.339 16.792 25.658 1.00 89.62 89 CYS A CA 1
ATOM 643 C C . CYS A 1 89 ? 3.587 17.409 25.005 1.00 89.62 89 CYS A C 1
ATOM 645 O O . CYS A 1 89 ? 3.628 17.602 23.786 1.00 89.62 89 CYS A O 1
ATOM 647 N N . THR A 1 90 ? 4.635 17.663 25.794 1.00 90.56 90 THR A N 1
ATOM 648 C CA . THR A 1 90 ? 5.899 18.226 25.292 1.00 90.56 90 THR A CA 1
ATOM 649 C C . THR A 1 90 ? 6.557 17.292 24.276 1.00 90.56 90 THR A C 1
ATOM 651 O O . THR A 1 90 ? 6.939 17.730 23.189 1.00 90.56 90 THR A O 1
ATOM 654 N N . ALA A 1 91 ? 6.614 15.992 24.577 1.00 86.62 91 ALA A N 1
ATOM 655 C CA . ALA A 1 91 ? 7.147 14.989 23.660 1.00 86.62 91 ALA A CA 1
ATOM 656 C C . ALA A 1 91 ? 6.368 14.945 22.332 1.00 86.62 91 ALA A C 1
ATOM 658 O O . ALA A 1 91 ? 6.978 14.937 21.261 1.00 86.62 91 ALA A O 1
ATOM 659 N N . ALA A 1 92 ? 5.032 14.981 22.379 1.00 83.06 92 ALA A N 1
ATOM 660 C CA . ALA A 1 92 ? 4.198 14.971 21.178 1.00 83.06 92 ALA A CA 1
ATOM 661 C C . ALA A 1 92 ? 4.406 16.225 20.304 1.00 83.06 92 ALA A C 1
ATOM 663 O O . ALA A 1 92 ? 4.509 16.111 19.079 1.00 83.06 92 ALA A O 1
ATOM 664 N N . LYS A 1 93 ? 4.547 17.411 20.916 1.00 89.19 93 LYS A N 1
ATOM 665 C CA . LYS A 1 93 ? 4.878 18.657 20.198 1.00 89.19 93 LYS A CA 1
ATOM 666 C C . LYS A 1 93 ? 6.240 18.579 19.503 1.00 89.19 93 LYS A C 1
ATOM 668 O O . LYS A 1 93 ? 6.333 18.935 18.329 1.00 89.19 93 LYS A O 1
ATOM 673 N N . ILE A 1 94 ? 7.268 18.067 20.186 1.00 89.44 94 ILE A N 1
ATOM 674 C CA . ILE A 1 94 ? 8.612 17.888 19.609 1.00 89.44 94 ILE A CA 1
ATOM 675 C C . ILE A 1 94 ? 8.565 16.942 18.402 1.00 89.44 94 ILE A C 1
ATOM 677 O O . ILE A 1 94 ? 9.180 17.224 17.372 1.00 89.44 94 ILE A O 1
ATOM 681 N N . MET A 1 95 ? 7.811 15.840 18.488 1.00 80.81 95 MET A N 1
ATOM 682 C CA . MET A 1 95 ? 7.652 14.920 17.355 1.00 80.81 95 MET A CA 1
ATOM 683 C C . MET A 1 95 ? 7.006 15.610 16.150 1.00 80.81 95 MET A C 1
ATOM 685 O O . MET A 1 95 ? 7.535 15.509 15.045 1.00 80.81 95 MET A O 1
ATOM 689 N N . ALA A 1 96 ? 5.913 16.352 16.355 1.00 84.69 96 ALA A N 1
ATOM 690 C CA . ALA A 1 96 ? 5.243 17.081 15.278 1.00 84.69 96 ALA A CA 1
ATOM 691 C C . ALA A 1 96 ? 6.165 18.124 14.617 1.00 84.69 96 ALA A C 1
ATOM 693 O O . ALA A 1 96 ? 6.238 18.186 13.390 1.00 84.69 96 ALA A O 1
ATOM 694 N N . GLN A 1 97 ? 6.929 18.880 15.414 1.00 90.88 97 GLN A N 1
ATOM 695 C CA . GLN A 1 97 ? 7.914 19.843 14.905 1.00 90.88 97 GLN A CA 1
ATOM 696 C C . GLN A 1 97 ? 9.024 19.168 14.092 1.00 90.88 97 GLN A C 1
ATOM 698 O O . GLN A 1 97 ? 9.435 19.685 13.054 1.00 90.88 97 GLN A O 1
ATOM 703 N N . ARG A 1 98 ? 9.498 17.993 14.526 1.00 87.50 98 ARG A N 1
ATOM 704 C CA . ARG A 1 98 ? 10.521 17.237 13.792 1.00 87.50 98 ARG A CA 1
ATOM 705 C C . ARG A 1 98 ? 10.007 16.772 12.431 1.00 87.50 98 ARG A C 1
ATOM 707 O O . ARG A 1 98 ? 10.718 16.926 11.442 1.00 87.50 98 ARG A O 1
ATOM 714 N N . VAL A 1 99 ? 8.773 16.263 12.372 1.00 82.62 99 VAL A N 1
ATOM 715 C CA . VAL A 1 99 ? 8.105 15.892 11.110 1.00 82.62 99 VAL A CA 1
ATOM 716 C C . VAL A 1 99 ? 8.012 17.092 10.173 1.00 82.62 99 VAL A C 1
ATOM 718 O O . VAL A 1 99 ? 8.371 16.982 9.002 1.00 82.62 99 VAL A O 1
ATOM 721 N N . GLU A 1 100 ? 7.568 18.239 10.685 1.00 89.12 100 GLU A N 1
ATOM 722 C CA . GLU A 1 100 ? 7.434 19.472 9.907 1.00 89.12 100 GLU A CA 1
ATOM 723 C C . GLU A 1 100 ? 8.774 19.919 9.319 1.00 89.12 100 GLU A C 1
ATOM 725 O O . GLU A 1 100 ? 8.877 20.163 8.116 1.00 89.12 100 GLU A O 1
ATOM 730 N N . TRP A 1 101 ? 9.823 19.949 10.144 1.00 90.62 101 TRP A N 1
ATOM 731 C CA . TRP A 1 101 ? 11.162 20.333 9.709 1.00 90.62 101 TRP A CA 1
ATOM 732 C C . TRP A 1 101 ? 11.712 19.388 8.635 1.00 90.62 101 TRP A C 1
ATOM 734 O O . TRP A 1 101 ? 12.238 19.844 7.618 1.00 90.62 101 TRP A O 1
ATOM 744 N N . THR A 1 102 ? 11.543 18.073 8.804 1.00 82.69 102 THR A N 1
ATOM 745 C CA . THR A 1 102 ? 11.971 17.090 7.798 1.00 82.69 102 THR A CA 1
ATOM 746 C C . THR A 1 102 ? 11.203 17.250 6.485 1.00 82.69 102 THR A C 1
ATOM 748 O O . THR A 1 102 ? 11.812 17.214 5.418 1.00 82.69 102 THR A O 1
ATOM 751 N N . GLN A 1 103 ? 9.888 17.483 6.529 1.00 85.06 103 GLN A N 1
ATOM 752 C CA . GLN A 1 103 ? 9.108 17.729 5.312 1.00 85.06 103 GLN A CA 1
ATOM 753 C C . GLN A 1 103 ? 9.561 18.995 4.580 1.00 85.06 103 GLN A C 1
ATOM 755 O O . GLN A 1 103 ? 9.713 18.972 3.359 1.00 85.06 103 GLN A O 1
ATOM 760 N N . GLN A 1 104 ? 9.831 20.080 5.310 1.00 90.31 104 GLN A N 1
ATOM 761 C CA . GLN A 1 104 ? 10.351 21.317 4.725 1.00 90.31 104 GLN A CA 1
ATOM 762 C C . GLN A 1 104 ? 11.738 21.122 4.100 1.00 90.31 104 GLN A C 1
ATOM 764 O O . GLN A 1 104 ? 11.988 21.616 2.998 1.00 90.31 104 GLN A O 1
ATOM 769 N N . ALA A 1 105 ? 12.633 20.385 4.765 1.00 87.62 105 ALA A N 1
ATOM 770 C CA . ALA A 1 105 ? 13.955 20.065 4.232 1.00 87.62 105 ALA A CA 1
ATOM 771 C C . ALA A 1 105 ? 13.854 19.263 2.923 1.00 87.62 105 ALA A C 1
ATOM 773 O O . ALA A 1 105 ? 14.457 19.655 1.923 1.00 87.62 105 ALA A O 1
ATOM 774 N N . ASN A 1 106 ? 13.016 18.222 2.898 1.00 81.44 106 ASN A N 1
ATOM 775 C CA . ASN A 1 106 ? 12.783 17.401 1.709 1.00 81.44 106 ASN A CA 1
ATOM 776 C C . ASN A 1 106 ? 12.166 18.215 0.561 1.00 81.44 106 A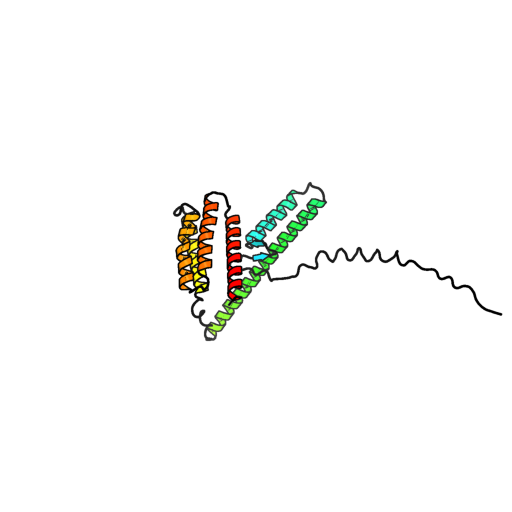SN A C 1
ATOM 778 O O . ASN A 1 106 ? 12.582 18.079 -0.588 1.00 81.44 106 ASN A O 1
ATOM 782 N N . ALA A 1 107 ? 11.203 19.095 0.856 1.00 83.56 107 ALA A N 1
ATOM 783 C CA . ALA A 1 107 ? 10.600 19.974 -0.146 1.00 83.56 107 ALA A CA 1
ATOM 784 C C . ALA A 1 107 ? 11.632 20.942 -0.746 1.00 83.56 107 ALA A C 1
ATOM 786 O O . ALA A 1 107 ? 11.681 21.135 -1.961 1.00 83.56 107 ALA A O 1
ATOM 787 N N . LYS A 1 108 ? 12.504 21.510 0.093 1.00 91.94 108 LYS A N 1
ATOM 788 C CA . LYS A 1 108 ? 13.589 22.393 -0.345 1.00 91.94 108 LYS A CA 1
ATOM 789 C C . LYS A 1 108 ? 14.617 21.657 -1.202 1.00 91.94 108 LYS A C 1
ATOM 791 O O . LYS A 1 108 ? 15.097 22.212 -2.187 1.00 91.94 108 LYS A O 1
ATOM 796 N N . GLU A 1 109 ? 14.970 20.429 -0.841 1.00 85.75 109 GLU A N 1
ATOM 797 C CA . GLU A 1 109 ? 15.873 19.593 -1.633 1.00 85.75 109 GLU A CA 1
ATOM 798 C C . GLU A 1 109 ? 15.256 19.219 -2.983 1.00 85.75 109 GLU A C 1
ATOM 800 O O . GLU A 1 109 ? 15.905 19.376 -4.016 1.00 85.75 109 GLU A O 1
ATOM 805 N N . HIS A 1 110 ? 13.978 18.833 -3.000 1.00 83.50 110 HIS A N 1
ATOM 806 C CA . HIS A 1 110 ? 13.245 18.568 -4.234 1.00 83.50 110 HIS A CA 1
ATOM 807 C C . HIS A 1 110 ? 13.220 19.796 -5.153 1.00 83.50 110 HIS A C 1
ATOM 809 O O . HIS A 1 110 ? 13.524 19.692 -6.340 1.00 83.50 110 HIS A O 1
ATOM 815 N N . GLN A 1 111 ? 12.947 20.978 -4.596 1.00 90.12 111 GLN A N 1
ATOM 816 C CA . GLN A 1 111 ? 12.975 22.230 -5.345 1.00 90.12 111 GLN A CA 1
ATOM 817 C C . GLN A 1 111 ? 14.368 22.522 -5.922 1.00 90.12 111 GLN A C 1
ATOM 819 O O . GLN A 1 111 ? 14.489 22.858 -7.099 1.00 90.12 111 GLN A O 1
ATOM 824 N N . ARG A 1 112 ? 15.434 22.330 -5.132 1.00 93.81 112 ARG A N 1
ATOM 825 C CA . ARG A 1 112 ? 16.820 22.464 -5.613 1.00 93.81 112 ARG A CA 1
ATOM 826 C C . ARG A 1 112 ? 17.131 21.483 -6.740 1.00 93.81 112 ARG A C 1
ATOM 828 O O . ARG A 1 112 ? 17.805 21.863 -7.692 1.00 93.81 112 ARG A O 1
ATOM 835 N N . ALA A 1 113 ? 16.636 20.250 -6.656 1.00 82.56 113 ALA A N 1
ATOM 836 C CA . ALA A 1 113 ? 16.803 19.256 -7.709 1.00 82.56 113 ALA A CA 1
ATOM 837 C C . ALA A 1 113 ? 16.087 19.678 -9.005 1.00 82.56 113 ALA A C 1
ATOM 839 O O . ALA A 1 113 ? 16.674 19.586 -10.083 1.00 82.56 113 ALA A O 1
ATOM 840 N N . LEU A 1 114 ? 14.863 20.209 -8.911 1.00 86.00 114 LEU A N 1
ATOM 841 C CA . LEU A 1 114 ? 14.123 20.738 -10.062 1.00 86.00 114 LEU A CA 1
ATOM 842 C C . LEU A 1 114 ? 14.810 21.961 -10.684 1.00 86.00 114 LEU A C 1
ATOM 844 O O . LEU A 1 114 ? 14.905 22.068 -11.907 1.00 86.00 114 LEU A O 1
ATOM 848 N N . GLU A 1 115 ? 15.318 22.878 -9.863 1.00 95.06 115 GLU A N 1
ATOM 849 C CA . GLU A 1 115 ? 16.076 24.043 -10.331 1.00 95.06 115 GLU A CA 1
ATOM 850 C C . GLU A 1 115 ? 17.395 23.637 -10.992 1.00 95.06 115 GLU A C 1
ATOM 852 O O . GLU A 1 115 ? 17.743 24.172 -12.044 1.00 95.06 115 GLU A O 1
ATOM 857 N N . ALA A 1 116 ? 18.108 22.661 -10.425 1.00 89.12 116 ALA A N 1
ATOM 858 C CA . ALA A 1 116 ? 19.308 22.102 -11.033 1.00 89.12 116 ALA A CA 1
ATOM 859 C C . ALA A 1 116 ? 18.994 21.457 -12.392 1.00 89.12 116 ALA A C 1
ATOM 861 O O . ALA A 1 116 ? 19.691 21.728 -13.367 1.00 89.12 116 ALA A O 1
ATOM 862 N N . GLN A 1 117 ? 17.908 20.680 -12.496 1.00 85.19 117 GLN A N 1
ATOM 863 C CA . GLN A 1 117 ? 17.448 20.125 -13.774 1.00 85.19 117 GLN A CA 1
ATOM 864 C C . GLN A 1 117 ? 17.095 21.217 -14.791 1.00 85.19 117 GLN A C 1
ATOM 866 O O . GLN A 1 117 ? 17.455 21.100 -15.963 1.00 85.19 117 GLN A O 1
ATOM 871 N N . ARG A 1 118 ? 16.429 22.295 -14.357 1.00 91.50 118 ARG A N 1
ATOM 872 C CA . ARG A 1 118 ? 16.118 23.442 -15.220 1.00 91.50 118 ARG A CA 1
ATOM 873 C C . ARG A 1 118 ? 17.394 24.106 -15.739 1.00 91.50 118 ARG A C 1
ATOM 875 O O . ARG A 1 118 ? 17.510 24.296 -16.944 1.00 91.50 118 ARG A O 1
ATOM 882 N N . LYS A 1 119 ? 18.366 24.376 -14.864 1.00 94.06 119 LYS A N 1
ATOM 883 C CA . LYS A 1 119 ? 19.658 24.962 -15.255 1.00 94.06 119 LYS A CA 1
ATOM 884 C C . LYS A 1 119 ? 20.426 24.071 -16.225 1.00 94.06 119 LYS A C 1
ATOM 886 O O . LYS A 1 119 ? 20.963 24.564 -17.209 1.00 94.06 119 LYS A O 1
ATOM 891 N N . LEU A 1 120 ? 20.455 22.758 -15.986 1.00 86.38 120 LEU A N 1
ATOM 892 C CA . LEU A 1 120 ? 21.071 21.806 -16.915 1.00 86.38 120 LEU A CA 1
ATOM 893 C C . LEU A 1 120 ? 20.413 21.877 -18.300 1.00 86.38 120 LEU A C 1
ATOM 895 O O . LEU A 1 120 ? 21.114 21.922 -19.308 1.00 86.38 120 LEU A O 1
ATOM 899 N N . ARG A 1 121 ? 19.078 21.973 -18.348 1.00 84.81 121 ARG A N 1
ATOM 900 C CA . ARG A 1 121 ? 18.322 22.127 -19.598 1.00 84.81 121 ARG A CA 1
ATOM 901 C C . ARG A 1 121 ? 18.638 23.439 -20.322 1.00 84.81 121 ARG A C 1
ATOM 903 O O . ARG A 1 121 ? 18.755 23.437 -21.542 1.00 84.81 121 ARG A O 1
ATOM 910 N N . GLU A 1 122 ? 18.779 24.541 -19.590 1.00 92.38 122 GLU A N 1
ATOM 911 C CA . GLU A 1 122 ? 19.138 25.857 -20.144 1.00 92.38 122 GLU A CA 1
ATOM 912 C C . GLU A 1 122 ? 20.564 25.881 -20.712 1.00 92.38 122 GLU A C 1
ATOM 914 O O . GLU A 1 122 ? 20.809 26.525 -21.727 1.00 92.38 122 GLU A O 1
ATOM 919 N N . MET A 1 123 ? 21.493 25.128 -20.114 1.00 93.69 123 MET A N 1
ATOM 920 C CA . MET A 1 123 ? 22.876 25.002 -20.595 1.00 93.69 123 MET A CA 1
ATOM 921 C C . MET A 1 123 ? 23.028 24.074 -21.812 1.00 93.69 123 MET A C 1
ATOM 923 O O . MET A 1 123 ? 24.150 23.797 -22.230 1.00 93.69 123 MET A O 1
ATOM 927 N N . GLY A 1 124 ? 21.930 23.551 -22.368 1.00 89.31 124 GLY A N 1
ATOM 928 C CA . GLY A 1 124 ? 21.979 22.587 -23.470 1.00 89.31 124 GLY A CA 1
ATOM 929 C C . GLY A 1 124 ? 22.630 21.256 -23.083 1.00 89.31 124 GLY A C 1
ATOM 930 O O . GLY A 1 124 ? 22.962 20.462 -23.963 1.00 89.31 124 GLY A O 1
ATOM 931 N N . ALA A 1 125 ? 22.810 20.994 -21.780 1.00 84.19 125 ALA A N 1
ATOM 932 C CA . ALA A 1 125 ? 23.238 19.685 -21.327 1.00 84.19 125 ALA A CA 1
ATOM 933 C C . ALA A 1 125 ? 22.141 18.681 -21.713 1.00 84.19 125 ALA A C 1
ATOM 935 O O . ALA A 1 125 ? 20.954 18.977 -21.514 1.00 84.19 125 ALA A O 1
ATOM 936 N N . PRO A 1 126 ? 22.499 17.501 -22.251 1.00 74.31 126 PRO A N 1
ATOM 937 C CA . PRO A 1 126 ? 21.534 16.432 -22.417 1.00 74.31 126 PRO A CA 1
ATOM 938 C C . PRO A 1 126 ? 20.875 16.225 -21.058 1.00 74.31 126 PRO A C 1
ATOM 940 O O . PRO A 1 126 ? 21.563 15.976 -20.063 1.00 74.31 126 PRO A O 1
ATOM 943 N N . LEU A 1 127 ? 19.551 16.386 -20.995 1.00 62.66 127 LEU A N 1
ATOM 944 C CA . LEU A 1 127 ? 18.813 15.958 -19.815 1.00 62.66 127 LEU A CA 1
ATOM 945 C C . LEU A 1 127 ? 19.249 14.516 -19.530 1.00 62.66 127 LEU A C 1
ATOM 947 O O . LEU A 1 127 ? 19.399 13.755 -20.497 1.00 62.66 127 LEU A O 1
ATOM 951 N N . PRO A 1 128 ? 19.469 14.128 -18.257 1.00 61.28 128 PRO A N 1
ATOM 952 C CA . PRO A 1 128 ? 19.606 12.713 -17.947 1.00 61.28 128 PRO A CA 1
ATOM 953 C C . PRO A 1 128 ? 18.427 12.036 -18.635 1.00 61.28 128 P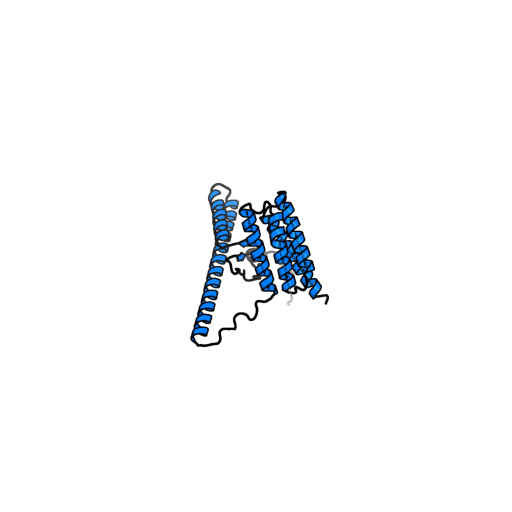RO A C 1
ATOM 955 O O . PRO A 1 128 ? 17.290 12.484 -18.448 1.00 61.28 128 PRO A O 1
ATOM 958 N N . ALA A 1 129 ? 18.724 11.096 -19.541 1.00 55.00 129 ALA A N 1
ATOM 959 C CA . ALA A 1 129 ? 17.710 10.453 -20.360 1.00 55.00 129 ALA A CA 1
ATOM 960 C C . ALA A 1 129 ? 16.543 10.113 -19.436 1.00 55.00 129 ALA A C 1
ATOM 962 O O . ALA A 1 129 ? 16.777 9.524 -18.374 1.00 55.00 129 ALA A O 1
ATOM 963 N N . GLN A 1 130 ? 15.326 10.575 -19.775 1.00 51.97 130 GLN A N 1
ATOM 964 C CA . GLN A 1 130 ? 14.132 10.188 -19.020 1.00 51.97 130 GLN A CA 1
ATOM 965 C C . GLN A 1 130 ? 14.257 8.696 -18.746 1.00 51.97 130 GLN A C 1
ATOM 967 O O . GLN A 1 130 ? 14.585 8.000 -19.711 1.00 51.97 130 GLN A O 1
ATOM 972 N N . PRO A 1 131 ? 14.107 8.248 -17.482 1.00 57.44 131 PRO A N 1
ATOM 973 C CA . PRO A 1 131 ? 14.549 6.934 -17.040 1.00 57.44 131 PRO A CA 1
ATOM 974 C C . PRO A 1 131 ? 14.225 5.909 -18.117 1.00 57.44 131 PRO A C 1
ATOM 976 O O . PRO A 1 131 ? 13.061 5.635 -18.411 1.00 57.44 131 PRO A O 1
ATOM 979 N N . THR A 1 132 ? 15.287 5.485 -18.798 1.00 55.56 132 THR A N 1
ATOM 980 C CA . THR A 1 132 ? 15.267 4.574 -19.933 1.00 55.56 132 THR A CA 1
ATOM 981 C C . THR A 1 132 ? 14.458 3.361 -19.520 1.00 55.56 132 THR A C 1
ATOM 983 O O . THR A 1 132 ? 14.903 2.668 -18.615 1.00 55.56 132 THR A O 1
ATOM 986 N N . ALA A 1 133 ? 13.289 3.160 -20.136 1.00 70.38 133 ALA A N 1
ATOM 987 C CA . ALA A 1 133 ? 12.327 2.101 -19.824 1.00 70.38 133 ALA A CA 1
ATOM 988 C C . ALA A 1 133 ? 12.068 1.925 -18.309 1.00 70.38 133 ALA A C 1
ATOM 990 O O . ALA A 1 133 ? 12.833 1.265 -17.610 1.00 70.38 133 ALA A O 1
ATOM 991 N N . GLU A 1 134 ? 10.960 2.487 -17.804 1.00 80.12 134 GLU A N 1
ATOM 992 C CA . GLU A 1 134 ? 10.462 2.227 -16.439 1.00 80.12 134 GLU A CA 1
ATOM 993 C C . GLU A 1 134 ? 10.659 0.746 -16.080 1.00 80.12 134 GLU A C 1
ATOM 995 O O . GLU A 1 134 ? 10.211 -0.129 -16.827 1.00 80.12 134 GLU A O 1
ATOM 1000 N N . ASN A 1 135 ? 11.369 0.476 -14.974 1.00 90.25 135 ASN A N 1
ATOM 1001 C CA . ASN A 1 135 ? 11.666 -0.886 -14.536 1.00 90.25 135 ASN A CA 1
ATOM 1002 C C . ASN A 1 135 ? 10.352 -1.698 -14.555 1.00 90.25 135 ASN A C 1
ATOM 1004 O O . ASN A 1 135 ? 9.386 -1.257 -13.920 1.00 90.25 135 ASN A O 1
ATOM 1008 N N . PRO A 1 136 ? 10.280 -2.851 -15.253 1.00 94.31 136 PRO A N 1
ATOM 1009 C CA . PRO A 1 136 ? 9.040 -3.617 -15.385 1.00 94.31 136 PRO A CA 1
ATOM 1010 C C . PRO A 1 136 ? 8.355 -3.897 -14.042 1.00 94.31 136 PRO A C 1
ATOM 1012 O O . PRO A 1 136 ? 7.132 -3.814 -13.936 1.00 94.31 136 PRO A O 1
ATOM 1015 N N . LEU A 1 137 ? 9.141 -4.130 -12.989 1.00 92.31 137 LEU A N 1
ATOM 1016 C CA . LEU A 1 137 ? 8.639 -4.344 -11.638 1.00 92.31 137 LEU A CA 1
ATOM 1017 C C . LEU A 1 137 ? 8.047 -3.066 -11.022 1.00 92.31 137 LEU A C 1
ATOM 1019 O O . LEU A 1 137 ? 6.982 -3.108 -10.408 1.00 92.31 137 LEU A O 1
ATOM 1023 N N . GLN A 1 138 ? 8.684 -1.908 -11.223 1.00 91.06 138 GLN A N 1
ATOM 1024 C CA . GLN A 1 138 ? 8.143 -0.616 -10.782 1.00 91.06 138 GLN A CA 1
ATOM 1025 C C . GLN A 1 138 ? 6.806 -0.314 -11.471 1.00 91.06 138 GLN A C 1
ATOM 1027 O O . GLN A 1 138 ? 5.841 0.096 -10.817 1.00 91.06 138 GLN A O 1
ATOM 1032 N N . ARG A 1 139 ? 6.717 -0.603 -12.774 1.00 92.88 139 ARG A N 1
ATOM 1033 C CA . ARG A 1 139 ? 5.469 -0.506 -13.532 1.00 92.88 139 ARG A CA 1
ATOM 1034 C C . ARG A 1 139 ? 4.397 -1.453 -12.980 1.00 92.88 139 ARG A C 1
ATOM 1036 O O . ARG A 1 139 ? 3.243 -1.042 -12.852 1.00 92.88 139 ARG A O 1
ATOM 1043 N N . ALA A 1 140 ? 4.757 -2.682 -12.604 1.00 94.38 140 ALA A N 1
ATOM 1044 C CA . ALA A 1 140 ? 3.821 -3.641 -12.014 1.00 94.38 140 ALA A CA 1
ATOM 1045 C C . ALA A 1 140 ? 3.234 -3.158 -10.677 1.00 94.38 140 ALA A C 1
ATOM 1047 O O . ALA A 1 140 ? 2.017 -3.233 -10.467 1.00 94.38 140 ALA A O 1
ATOM 1048 N N . PHE A 1 141 ? 4.064 -2.577 -9.805 1.00 92.50 141 PHE A N 1
ATOM 1049 C CA . PHE A 1 141 ? 3.594 -1.951 -8.565 1.00 92.50 141 PHE A CA 1
ATOM 1050 C C . PHE A 1 141 ? 2.632 -0.791 -8.834 1.00 92.50 141 PHE A C 1
ATOM 1052 O O . PHE A 1 141 ? 1.582 -0.696 -8.196 1.00 92.50 141 PHE A O 1
ATOM 1059 N N . LYS A 1 142 ? 2.942 0.060 -9.817 1.00 91.31 142 LYS A N 1
ATOM 1060 C CA . LYS A 1 142 ? 2.079 1.179 -10.208 1.00 91.31 142 LYS A CA 1
ATOM 1061 C C . LYS A 1 142 ? 0.715 0.705 -10.717 1.00 91.31 142 LYS A C 1
ATOM 1063 O O . LYS A 1 142 ? -0.307 1.224 -10.273 1.00 91.31 142 LYS A O 1
ATOM 1068 N N . ILE A 1 143 ? 0.685 -0.297 -11.600 1.00 93.19 143 ILE A N 1
ATOM 1069 C CA . ILE A 1 143 ? -0.565 -0.897 -12.099 1.00 93.19 143 ILE A CA 1
ATOM 1070 C C . ILE A 1 143 ? -1.379 -1.480 -10.940 1.00 93.19 143 ILE A C 1
ATOM 1072 O O . ILE A 1 143 ? -2.581 -1.238 -10.850 1.00 93.19 143 ILE A O 1
ATOM 1076 N N . THR A 1 144 ? -0.720 -2.191 -10.023 1.00 94.62 144 THR A N 1
ATOM 1077 C CA . THR A 1 144 ? -1.362 -2.766 -8.836 1.00 94.62 144 THR A CA 1
ATOM 1078 C C . THR A 1 144 ? -2.007 -1.687 -7.969 1.00 94.62 144 THR A C 1
ATOM 1080 O O . THR A 1 144 ? -3.184 -1.804 -7.635 1.00 94.62 144 THR A O 1
ATOM 1083 N N . SER A 1 145 ? -1.275 -0.614 -7.652 1.00 94.00 145 SER A N 1
ATOM 1084 C CA . SER A 1 145 ? -1.790 0.513 -6.863 1.00 94.00 145 SER A CA 1
ATOM 1085 C C . SER A 1 145 ? -3.024 1.138 -7.517 1.00 94.00 145 SER A C 1
ATOM 1087 O O . SER A 1 145 ? -4.061 1.279 -6.874 1.00 94.00 145 SER A O 1
ATOM 1089 N N . LEU A 1 146 ? -2.944 1.436 -8.818 1.00 91.75 146 LEU A N 1
ATOM 1090 C CA . LEU A 1 146 ? -4.052 2.026 -9.572 1.00 91.75 146 LEU A CA 1
ATOM 1091 C C . LEU A 1 146 ? -5.285 1.113 -9.602 1.00 91.75 146 LEU A C 1
ATOM 1093 O O . LEU A 1 146 ? -6.405 1.591 -9.430 1.00 91.75 146 LEU A O 1
ATOM 1097 N N . ALA A 1 147 ? -5.097 -0.196 -9.791 1.00 96.38 147 ALA A N 1
ATOM 1098 C CA . ALA A 1 147 ? -6.195 -1.160 -9.790 1.00 96.38 147 ALA A CA 1
ATOM 1099 C C . ALA A 1 147 ? -6.876 -1.252 -8.414 1.00 96.38 147 ALA A C 1
ATOM 1101 O O . ALA A 1 147 ? -8.105 -1.285 -8.329 1.00 96.38 147 ALA A O 1
ATOM 1102 N N . VAL A 1 148 ? -6.089 -1.255 -7.333 1.00 96.69 148 VAL A N 1
ATOM 1103 C CA . VAL A 1 148 ? -6.603 -1.248 -5.956 1.00 96.69 148 VAL A CA 1
ATOM 1104 C C . VAL A 1 148 ? -7.428 0.006 -5.689 1.00 96.69 148 VAL A C 1
ATOM 1106 O O . VAL A 1 148 ? -8.565 -0.112 -5.228 1.00 96.69 148 VAL A O 1
ATOM 1109 N N . ASP A 1 149 ? -6.898 1.182 -6.019 1.00 95.25 149 ASP A N 1
ATOM 1110 C CA . ASP A 1 149 ? -7.575 2.459 -5.789 1.00 95.25 149 ASP A CA 1
ATOM 1111 C C . ASP A 1 149 ? -8.860 2.577 -6.612 1.00 95.25 149 ASP A C 1
ATOM 1113 O O . ASP A 1 149 ? -9.905 2.964 -6.083 1.00 95.25 149 ASP A O 1
ATOM 1117 N N . ALA A 1 150 ? -8.825 2.168 -7.884 1.00 96.25 150 ALA A N 1
ATOM 1118 C CA . ALA A 1 150 ? -9.996 2.179 -8.754 1.00 96.25 150 ALA A CA 1
ATOM 1119 C C . ALA A 1 150 ? -11.111 1.265 -8.220 1.00 96.25 150 ALA A C 1
ATOM 1121 O O . ALA A 1 150 ? -12.261 1.696 -8.101 1.00 96.25 150 ALA A O 1
ATOM 1122 N N . CYS A 1 151 ? -10.791 0.023 -7.847 1.00 98.25 151 CYS A N 1
ATOM 1123 C CA . CYS A 1 151 ? -11.779 -0.910 -7.302 1.00 98.25 151 CYS A CA 1
ATOM 1124 C C . CYS A 1 151 ? -12.288 -0.469 -5.920 1.00 98.25 151 CYS A C 1
ATOM 1126 O O . CYS A 1 151 ? -13.489 -0.548 -5.656 1.00 98.25 151 CYS A O 1
ATOM 1128 N N . LYS A 1 152 ? -11.419 0.090 -5.066 1.00 97.56 152 LYS A N 1
ATOM 1129 C CA . LYS A 1 152 ? -11.831 0.686 -3.789 1.00 97.56 152 LYS A CA 1
ATOM 1130 C C . LYS A 1 152 ? -12.815 1.832 -4.013 1.00 97.56 152 LYS A C 1
ATOM 1132 O O . LYS A 1 152 ? -13.849 1.876 -3.354 1.00 97.56 152 LYS A O 1
ATOM 1137 N N . ALA A 1 153 ? -12.531 2.731 -4.953 1.00 97.25 153 ALA A N 1
ATOM 1138 C CA . ALA A 1 153 ? -13.417 3.846 -5.271 1.00 97.25 153 ALA A CA 1
ATOM 1139 C C . ALA A 1 153 ? -14.791 3.363 -5.766 1.00 97.25 153 ALA A C 1
ATOM 1141 O O . ALA A 1 153 ? -15.811 3.907 -5.351 1.00 97.25 153 ALA A O 1
ATOM 1142 N N . ARG A 1 154 ? -14.835 2.309 -6.593 1.00 98.31 154 ARG A N 1
ATOM 1143 C CA . ARG A 1 154 ? -16.092 1.674 -7.030 1.00 98.31 154 ARG A CA 1
ATOM 1144 C C . ARG A 1 154 ? -16.890 1.099 -5.858 1.00 98.31 154 ARG A C 1
ATOM 1146 O O . ARG A 1 154 ? -18.093 1.331 -5.778 1.00 98.31 154 ARG A O 1
ATOM 1153 N N . ARG A 1 155 ? -16.228 0.425 -4.908 1.00 98.44 155 ARG A N 1
ATOM 1154 C CA . ARG A 1 155 ? -16.863 -0.046 -3.661 1.00 98.44 155 ARG A CA 1
ATOM 1155 C C . ARG A 1 155 ? -17.445 1.106 -2.848 1.00 98.44 155 ARG A C 1
ATOM 1157 O O . ARG A 1 155 ? -18.591 1.032 -2.430 1.00 98.44 155 ARG A O 1
ATOM 1164 N N . LEU A 1 156 ? -16.684 2.184 -2.654 1.00 97.44 156 LEU A N 1
ATOM 1165 C CA . LEU A 1 156 ? -17.141 3.352 -1.888 1.00 97.44 156 LEU A CA 1
ATOM 1166 C C . LEU A 1 156 ? -18.340 4.065 -2.533 1.00 97.44 156 LEU A C 1
ATOM 1168 O O . LEU A 1 156 ? -19.108 4.710 -1.828 1.00 97.44 156 LEU A O 1
ATOM 1172 N N . ARG A 1 157 ? -18.526 3.926 -3.851 1.00 98.50 157 ARG A N 1
ATOM 1173 C CA . ARG A 1 157 ? -19.722 4.396 -4.571 1.00 98.50 157 ARG A CA 1
ATOM 1174 C C . ARG A 1 157 ? -20.889 3.399 -4.576 1.00 98.50 157 ARG A C 1
ATOM 1176 O O . ARG A 1 157 ? -21.926 3.705 -5.150 1.00 98.50 157 ARG A O 1
ATOM 1183 N N . GLY A 1 158 ? -20.730 2.216 -3.982 1.00 98.19 158 GLY A N 1
ATOM 1184 C CA . GLY A 1 158 ? -21.753 1.165 -3.954 1.00 98.19 158 GLY A CA 1
ATOM 1185 C C . GLY A 1 158 ? -21.831 0.294 -5.214 1.00 98.19 158 GLY A C 1
ATOM 1186 O O . GLY A 1 158 ? -22.698 -0.568 -5.292 1.00 98.19 158 GLY A O 1
ATOM 1187 N N . GLU A 1 159 ? -20.928 0.462 -6.190 1.00 98.56 159 GLU A N 1
ATOM 1188 C CA . GLU A 1 159 ? -20.890 -0.386 -7.398 1.00 98.56 159 GLU A CA 1
ATOM 1189 C C . GLU A 1 159 ? -20.367 -1.801 -7.108 1.00 98.56 159 GLU A C 1
ATOM 1191 O O . GLU A 1 159 ? -20.659 -2.742 -7.844 1.00 98.56 159 GLU A O 1
ATOM 1196 N N . LEU A 1 160 ? -19.547 -1.945 -6.063 1.00 98.50 160 LEU A N 1
ATOM 1197 C CA . LEU A 1 160 ? -19.062 -3.228 -5.564 1.00 98.50 160 LEU A CA 1
ATOM 1198 C C . LEU A 1 160 ? -19.585 -3.396 -4.131 1.00 98.50 160 LEU A C 1
ATOM 1200 O O . LEU A 1 160 ? -19.302 -2.533 -3.299 1.00 98.50 160 LEU A O 1
ATOM 1204 N N . PRO A 1 161 ? -20.324 -4.474 -3.821 1.00 98.38 161 PRO A N 1
ATOM 1205 C CA . PRO A 1 161 ? -21.112 -4.552 -2.589 1.00 98.38 161 PRO A CA 1
ATOM 1206 C C . PRO A 1 161 ? -20.286 -4.828 -1.327 1.00 98.38 161 PRO A C 1
ATOM 1208 O O . PRO A 1 161 ? -20.817 -4.742 -0.226 1.00 98.38 161 PRO A O 1
ATOM 1211 N N . SER A 1 162 ? -19.012 -5.206 -1.464 1.00 98.44 162 SER A N 1
ATOM 1212 C CA . SER A 1 162 ? -18.229 -5.741 -0.349 1.00 98.44 162 SER A CA 1
ATOM 1213 C C . SER A 1 162 ? -16.722 -5.502 -0.514 1.00 98.44 162 SER A C 1
ATOM 1215 O O . SER A 1 162 ? -16.240 -5.143 -1.599 1.00 98.44 162 SER A O 1
ATOM 1217 N N . TYR A 1 163 ? -15.953 -5.696 0.559 1.00 98.56 163 TYR A N 1
ATOM 1218 C CA . TYR A 1 163 ? -14.491 -5.695 0.512 1.00 98.56 163 TYR A CA 1
ATOM 1219 C C . TYR A 1 163 ? -13.967 -6.826 -0.379 1.00 98.56 163 TYR A C 1
ATOM 1221 O O . TYR A 1 163 ? -13.068 -6.581 -1.189 1.00 98.56 163 TYR A O 1
ATOM 1229 N N . VAL A 1 164 ? -14.548 -8.032 -0.299 1.00 98.75 164 VAL A N 1
ATOM 1230 C CA . VAL A 1 164 ? -14.183 -9.163 -1.173 1.00 98.75 164 VAL A CA 1
ATOM 1231 C C . VAL A 1 164 ? -14.372 -8.799 -2.643 1.00 98.75 164 VAL A C 1
ATOM 1233 O O . VAL A 1 164 ? -13.443 -8.985 -3.431 1.00 98.75 164 VAL A O 1
ATOM 1236 N N . ALA A 1 165 ? -15.510 -8.199 -3.008 1.00 98.62 165 ALA A N 1
ATOM 1237 C CA . ALA A 1 165 ? -15.765 -7.758 -4.381 1.00 98.62 165 ALA A CA 1
ATOM 1238 C C . ALA A 1 165 ? -14.723 -6.728 -4.862 1.00 98.62 165 ALA A C 1
ATOM 1240 O O . ALA A 1 165 ? -14.238 -6.799 -5.993 1.00 98.62 165 ALA A O 1
ATOM 1241 N N . SER A 1 166 ? -14.310 -5.801 -3.989 1.00 98.56 166 SER A N 1
ATOM 1242 C CA . SER A 1 166 ? -13.240 -4.838 -4.286 1.00 98.56 166 SER A CA 1
ATOM 1243 C C . SER A 1 166 ? -11.879 -5.502 -4.508 1.00 98.56 166 SER A C 1
ATOM 1245 O O . SER A 1 166 ? -11.132 -5.074 -5.387 1.00 98.56 166 SER A O 1
ATOM 1247 N N . VAL A 1 167 ? -11.529 -6.525 -3.725 1.00 98.50 167 VAL A N 1
ATOM 1248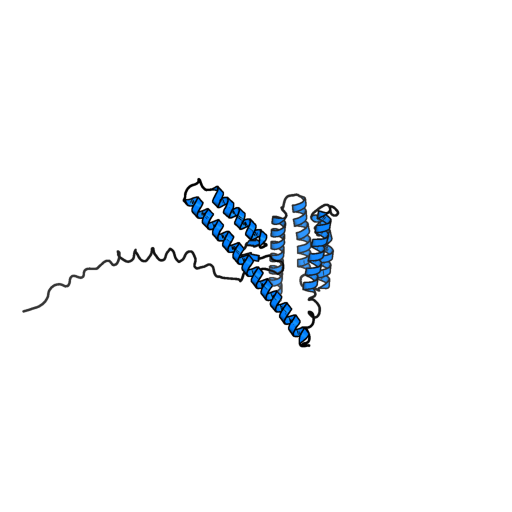 C CA . VAL A 1 167 ? -10.261 -7.256 -3.886 1.00 98.50 167 VAL A CA 1
ATOM 1249 C C . VAL A 1 167 ? -10.275 -8.108 -5.151 1.00 98.50 167 VAL A C 1
ATOM 1251 O O . VAL A 1 167 ? -9.323 -8.058 -5.928 1.00 98.50 167 VAL A O 1
ATOM 1254 N N . GLN A 1 168 ? -11.361 -8.840 -5.398 1.00 98.56 168 GLN A N 1
ATOM 1255 C CA . GLN A 1 168 ? -11.527 -9.657 -6.602 1.00 98.56 168 GLN A CA 1
ATOM 1256 C C . GLN A 1 168 ? -11.492 -8.812 -7.881 1.00 98.56 168 GLN A C 1
ATOM 1258 O O . GLN A 1 168 ? -10.935 -9.252 -8.879 1.00 98.56 168 GLN A O 1
ATOM 1263 N N . CYS A 1 169 ? -12.003 -7.579 -7.834 1.00 98.69 169 CYS A N 1
ATOM 1264 C CA . CYS A 1 169 ? -11.874 -6.607 -8.920 1.00 98.69 169 CYS A CA 1
ATOM 1265 C C . CYS A 1 169 ? -10.403 -6.247 -9.225 1.00 98.69 169 CYS A C 1
ATOM 1267 O O . CYS A 1 169 ? -10.027 -6.146 -10.390 1.00 98.69 169 CYS A O 1
ATOM 1269 N N . ALA A 1 170 ? -9.555 -6.076 -8.202 1.00 98.44 170 ALA A N 1
ATOM 1270 C CA . ALA A 1 170 ? -8.173 -5.609 -8.372 1.00 98.44 170 ALA A CA 1
ATOM 1271 C C . ALA A 1 170 ? -7.160 -6.736 -8.657 1.00 98.44 170 ALA A C 1
ATOM 1273 O O . ALA A 1 170 ? -6.155 -6.513 -9.336 1.00 98.44 170 ALA A O 1
ATOM 1274 N N . ASN A 1 171 ? -7.395 -7.940 -8.125 1.00 98.44 171 ASN A N 1
ATOM 1275 C CA . ASN A 1 171 ? -6.439 -9.050 -8.177 1.00 98.44 171 ASN A CA 1
ATOM 1276 C C . ASN A 1 171 ? -6.022 -9.475 -9.602 1.00 98.44 171 ASN A C 1
ATOM 1278 O O . ASN A 1 171 ? -4.825 -9.687 -9.798 1.00 98.44 171 ASN A O 1
ATOM 1282 N N . PRO A 1 172 ? -6.920 -9.573 -10.606 1.00 98.69 172 PRO A N 1
ATOM 1283 C CA . PRO A 1 172 ? -6.526 -9.950 -11.964 1.00 98.69 172 PRO A CA 1
ATOM 1284 C C . PRO A 1 172 ? -5.497 -8.995 -12.580 1.00 98.69 172 PRO A C 1
ATOM 1286 O O . PRO A 1 172 ? -4.499 -9.447 -13.136 1.00 98.69 172 PRO A O 1
ATOM 1289 N N . ALA A 1 173 ? -5.695 -7.681 -12.424 1.00 98.25 173 ALA A N 1
ATOM 1290 C CA . ALA A 1 173 ? -4.770 -6.671 -12.939 1.00 98.25 173 ALA A CA 1
ATOM 1291 C C . ALA A 1 173 ? -3.408 -6.726 -12.231 1.00 98.25 173 ALA A C 1
ATOM 1293 O O . ALA A 1 173 ? -2.373 -6.630 -12.886 1.00 98.25 173 ALA A O 1
ATOM 1294 N N . MET A 1 174 ? -3.405 -6.934 -10.909 1.00 98.38 174 MET A N 1
ATOM 1295 C CA . MET A 1 174 ? -2.181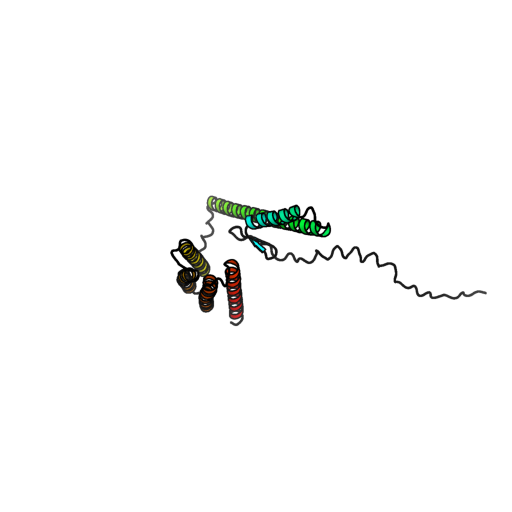 -7.142 -10.130 1.00 98.38 174 MET A CA 1
ATOM 1296 C C . MET A 1 174 ? -1.405 -8.365 -10.638 1.00 98.38 174 MET A C 1
ATOM 1298 O O . MET A 1 174 ? -0.241 -8.245 -11.006 1.00 98.38 174 MET A O 1
ATOM 1302 N N . LEU A 1 175 ? -2.052 -9.533 -10.699 1.00 98.56 175 LEU A N 1
ATOM 1303 C CA . LEU A 1 175 ? -1.417 -10.783 -11.129 1.00 98.56 175 LEU A CA 1
ATOM 1304 C C . LEU A 1 175 ? -0.859 -10.683 -12.549 1.00 98.56 175 LEU A C 1
ATOM 1306 O O . LEU A 1 175 ? 0.273 -11.100 -12.791 1.00 98.56 175 LEU A O 1
ATOM 1310 N N . GLN A 1 176 ? -1.624 -10.097 -13.473 1.00 98.50 176 GLN A N 1
ATOM 1311 C CA . GLN A 1 176 ? -1.166 -9.890 -14.842 1.00 98.50 176 GLN A CA 1
ATOM 1312 C C . GLN A 1 176 ? 0.067 -8.982 -14.888 1.00 98.50 176 GLN A C 1
ATOM 1314 O O . GLN A 1 176 ? 1.051 -9.332 -15.528 1.00 98.50 176 GLN A O 1
ATOM 1319 N N . ALA A 1 177 ? 0.063 -7.872 -14.146 1.00 97.50 177 ALA A N 1
ATOM 1320 C CA . ALA A 1 177 ? 1.169 -6.924 -14.152 1.00 97.50 177 ALA A CA 1
ATOM 1321 C C . ALA A 1 177 ? 2.491 -7.540 -13.661 1.00 97.50 177 ALA A C 1
ATOM 1323 O O . ALA A 1 177 ? 3.545 -7.273 -14.236 1.00 97.50 177 ALA A O 1
ATOM 1324 N N . PHE A 1 178 ? 2.452 -8.393 -12.630 1.00 98.00 178 PHE A N 1
ATOM 1325 C CA . PHE A 1 178 ? 3.654 -9.093 -12.162 1.00 98.00 178 PHE A CA 1
ATOM 1326 C C . PHE A 1 178 ? 4.120 -10.185 -13.134 1.00 98.00 178 PHE A C 1
ATOM 1328 O O . PHE A 1 178 ? 5.328 -10.381 -13.284 1.00 98.00 178 PHE A O 1
ATOM 1335 N N . ARG A 1 179 ? 3.196 -10.874 -13.821 1.00 98.44 179 ARG A N 1
ATOM 1336 C CA . ARG A 1 179 ? 3.541 -11.840 -14.880 1.00 98.44 179 ARG A CA 1
ATOM 1337 C C . ARG A 1 179 ? 4.205 -11.146 -16.068 1.00 98.44 179 ARG A C 1
ATOM 1339 O O . ARG A 1 179 ? 5.244 -11.609 -16.527 1.00 98.44 179 ARG A O 1
ATOM 1346 N N . ASP A 1 180 ? 3.662 -10.009 -16.499 1.00 97.44 180 ASP A N 1
ATOM 1347 C CA . ASP A 1 180 ? 4.228 -9.186 -17.576 1.00 97.44 180 ASP A CA 1
ATOM 1348 C C . ASP A 1 180 ? 5.620 -8.651 -17.213 1.00 97.44 180 ASP A C 1
ATOM 1350 O O . ASP A 1 180 ? 6.498 -8.549 -18.067 1.00 97.44 180 ASP A O 1
ATOM 1354 N N . ALA A 1 181 ? 5.848 -8.354 -15.930 1.00 97.19 181 ALA A N 1
ATOM 1355 C CA . ALA A 1 181 ? 7.153 -7.968 -15.401 1.00 97.19 181 ALA A CA 1
ATOM 1356 C C . ALA A 1 181 ? 8.131 -9.143 -15.229 1.00 97.19 181 ALA A C 1
ATOM 1358 O O . ALA A 1 181 ? 9.240 -8.926 -14.742 1.00 97.19 181 ALA A O 1
ATOM 1359 N N . GLN A 1 182 ? 7.728 -10.368 -15.591 1.00 97.38 182 GLN A N 1
ATOM 1360 C CA . GLN A 1 182 ? 8.503 -11.599 -15.414 1.00 97.38 182 GLN A CA 1
ATOM 1361 C C . GLN A 1 182 ? 9.027 -11.752 -13.982 1.00 97.38 182 GLN A C 1
ATOM 1363 O O . GLN A 1 182 ? 10.181 -12.117 -13.750 1.00 97.38 182 GLN A O 1
ATOM 1368 N N . TYR A 1 183 ? 8.183 -11.429 -12.999 1.00 97.19 183 TYR A N 1
ATOM 1369 C CA . TYR A 1 183 ? 8.600 -11.481 -11.609 1.00 97.19 183 TYR A CA 1
ATOM 1370 C C . TYR A 1 183 ? 8.990 -12.909 -11.212 1.00 97.19 183 TYR A C 1
ATOM 1372 O O . TYR A 1 183 ? 8.218 -13.846 -11.384 1.00 97.19 183 TYR A O 1
ATOM 1380 N N . LYS A 1 184 ? 10.188 -13.083 -10.652 1.00 97.69 184 LYS A N 1
ATOM 1381 C CA . LYS A 1 184 ? 10.751 -14.402 -10.316 1.00 97.69 184 LYS A CA 1
ATOM 1382 C C . LYS A 1 184 ? 9.874 -15.213 -9.351 1.00 97.69 184 LYS A C 1
ATOM 1384 O O . LYS A 1 184 ? 9.891 -16.438 -9.393 1.00 97.69 184 LYS A O 1
ATOM 1389 N N . TYR A 1 185 ? 9.109 -14.533 -8.497 1.00 97.81 185 TYR A N 1
ATOM 1390 C CA . TYR A 1 185 ? 8.338 -15.132 -7.405 1.00 97.81 185 TYR A CA 1
ATOM 1391 C C . TYR A 1 185 ? 6.822 -14.965 -7.587 1.00 97.81 185 TYR A C 1
ATOM 1393 O O . TYR A 1 185 ? 6.126 -14.496 -6.685 1.00 97.81 185 TYR A O 1
ATOM 1401 N N . ILE A 1 186 ? 6.290 -15.310 -8.768 1.00 98.31 186 ILE A N 1
ATOM 1402 C CA . ILE A 1 186 ? 4.841 -15.226 -9.051 1.00 98.31 186 ILE A CA 1
ATOM 1403 C C . ILE A 1 186 ? 3.990 -16.006 -8.051 1.00 98.31 186 ILE A C 1
ATOM 1405 O O . ILE A 1 186 ? 2.920 -15.531 -7.676 1.00 98.31 186 ILE A O 1
ATOM 1409 N N . ASP A 1 187 ? 4.473 -17.144 -7.563 1.00 98.44 187 ASP A N 1
ATOM 1410 C CA . ASP A 1 187 ? 3.777 -17.947 -6.558 1.00 98.44 187 ASP A CA 1
ATOM 1411 C C . ASP A 1 187 ? 3.517 -17.161 -5.259 1.00 98.44 187 ASP A C 1
ATOM 1413 O O . ASP A 1 187 ? 2.456 -17.290 -4.645 1.00 98.44 187 ASP A O 1
ATOM 1417 N N . LEU A 1 188 ? 4.439 -16.274 -4.868 1.00 98.06 188 LEU A N 1
ATOM 1418 C CA . LEU A 1 188 ? 4.262 -15.406 -3.701 1.00 98.06 188 LEU A CA 1
ATOM 1419 C C . LEU A 1 188 ? 3.222 -14.308 -3.955 1.00 98.06 188 LEU A C 1
ATOM 1421 O O . LEU A 1 188 ? 2.475 -13.949 -3.043 1.00 98.06 188 LEU A O 1
ATOM 1425 N N . ILE A 1 189 ? 3.121 -13.808 -5.190 1.00 98.12 189 ILE A N 1
ATOM 1426 C CA . ILE A 1 189 ? 2.083 -12.843 -5.583 1.00 98.12 189 ILE A CA 1
ATOM 1427 C C . ILE A 1 189 ? 0.701 -13.513 -5.616 1.00 98.12 189 ILE A C 1
ATOM 1429 O O . ILE A 1 189 ? -0.287 -12.911 -5.191 1.00 98.12 189 ILE A O 1
ATOM 1433 N N . GLU A 1 190 ? 0.613 -14.766 -6.059 1.00 98.31 190 GLU A N 1
ATOM 1434 C CA . GLU A 1 190 ? -0.622 -15.561 -6.023 1.00 98.31 190 GLU A CA 1
ATOM 1435 C C . GLU A 1 190 ? -1.064 -15.854 -4.584 1.00 98.31 190 GLU A C 1
ATOM 1437 O O . GLU A 1 190 ? -2.229 -15.635 -4.235 1.00 98.31 190 GLU A O 1
ATOM 1442 N N . MET A 1 191 ? -0.124 -16.233 -3.714 1.00 98.19 191 MET A N 1
ATOM 1443 C CA . MET A 1 191 ? -0.369 -16.364 -2.276 1.00 98.19 191 MET A CA 1
ATOM 1444 C C . MET A 1 191 ? -0.865 -15.041 -1.667 1.00 98.19 191 MET A C 1
ATOM 1446 O O . MET A 1 191 ? -1.827 -15.038 -0.894 1.00 98.19 191 MET A O 1
ATOM 1450 N N . PHE A 1 192 ? -0.257 -13.907 -2.031 1.00 97.88 192 PHE A N 1
ATOM 1451 C CA . PHE A 1 192 ? -0.701 -12.589 -1.576 1.00 97.88 192 PHE A CA 1
ATOM 1452 C C . PHE A 1 192 ? -2.130 -12.280 -2.026 1.00 97.88 192 PHE A C 1
ATOM 1454 O O . PHE A 1 192 ? -2.958 -11.857 -1.219 1.00 97.88 192 PHE A O 1
ATOM 1461 N N . ALA A 1 193 ? -2.447 -12.528 -3.300 1.00 98.38 193 ALA A N 1
ATOM 1462 C CA . ALA A 1 193 ? -3.783 -12.328 -3.855 1.00 98.38 193 ALA A CA 1
ATOM 1463 C C . ALA A 1 193 ? -4.843 -13.134 -3.088 1.00 98.38 193 ALA A C 1
ATOM 1465 O O . ALA A 1 193 ? -5.906 -12.593 -2.770 1.00 98.38 193 ALA A O 1
ATOM 1466 N N . ALA A 1 194 ? -4.535 -14.388 -2.743 1.00 98.44 194 ALA A N 1
ATOM 1467 C CA . ALA A 1 194 ? -5.400 -15.241 -1.932 1.00 98.44 194 ALA A CA 1
ATOM 1468 C C . ALA A 1 194 ? -5.590 -14.682 -0.511 1.00 98.44 194 ALA A C 1
ATOM 1470 O O . ALA A 1 194 ? -6.725 -14.542 -0.051 1.00 98.44 194 ALA A O 1
ATOM 1471 N N . LYS A 1 195 ? -4.508 -14.266 0.164 1.00 98.31 195 LYS A N 1
ATOM 1472 C CA . LYS A 1 195 ? -4.604 -13.669 1.508 1.00 98.31 195 LYS A CA 1
ATOM 1473 C C . LYS A 1 195 ? -5.381 -12.361 1.538 1.00 98.31 195 LYS A C 1
ATOM 1475 O O . LYS A 1 195 ? -6.128 -12.128 2.485 1.00 98.31 195 LYS A O 1
ATOM 1480 N N . ARG A 1 196 ? -5.306 -11.544 0.487 1.00 98.19 196 ARG A N 1
ATOM 1481 C CA . ARG A 1 196 ? -6.155 -10.349 0.369 1.00 98.19 196 ARG A CA 1
ATOM 1482 C C . ARG A 1 196 ? -7.647 -10.694 0.359 1.00 98.19 196 ARG A C 1
ATOM 1484 O O . ARG A 1 196 ? -8.429 -9.948 0.939 1.00 98.19 196 ARG A O 1
ATOM 1491 N N . VAL A 1 197 ? -8.046 -11.800 -0.276 1.00 98.75 197 VAL A N 1
ATOM 1492 C CA . VAL A 1 197 ? -9.451 -12.254 -0.289 1.00 98.75 197 VAL A CA 1
ATOM 1493 C C . VAL A 1 197 ? -9.876 -12.746 1.094 1.00 98.75 197 VAL A C 1
ATOM 1495 O O . VAL A 1 197 ? -10.970 -12.416 1.546 1.00 98.75 197 VAL A O 1
ATOM 1498 N N . GLU A 1 198 ? -9.013 -13.482 1.794 1.00 98.56 198 GLU A N 1
ATOM 1499 C CA . GLU A 1 198 ? -9.268 -13.949 3.163 1.00 98.56 198 GLU A CA 1
ATOM 1500 C C . GLU A 1 198 ? -9.451 -12.780 4.140 1.00 98.56 198 GLU A C 1
ATOM 1502 O O . GLU A 1 198 ? -10.465 -12.716 4.835 1.00 98.56 198 GLU A O 1
ATOM 1507 N N . ILE A 1 199 ? -8.531 -11.807 4.130 1.00 98.44 199 ILE A N 1
ATOM 1508 C CA . ILE A 1 199 ? -8.628 -10.590 4.950 1.00 98.44 199 ILE A CA 1
ATOM 1509 C C . ILE A 1 199 ? -9.930 -9.845 4.636 1.00 98.44 199 ILE A C 1
ATOM 1511 O O . ILE A 1 199 ? -10.688 -9.514 5.545 1.00 98.44 199 ILE A O 1
ATOM 1515 N N . ALA A 1 200 ? -10.237 -9.636 3.353 1.00 98.44 200 ALA A N 1
ATOM 1516 C CA . ALA A 1 200 ? -11.462 -8.960 2.940 1.00 98.44 200 ALA A CA 1
ATOM 1517 C C . ALA A 1 200 ? -12.734 -9.714 3.361 1.00 98.44 200 ALA A C 1
ATOM 1519 O O . ALA A 1 200 ? -13.721 -9.085 3.729 1.00 98.44 200 ALA A O 1
ATOM 1520 N N . THR A 1 201 ? -12.704 -11.049 3.368 1.00 98.69 201 THR A N 1
ATOM 1521 C CA . THR A 1 201 ? -13.824 -11.878 3.845 1.00 98.69 201 THR A CA 1
ATOM 1522 C C . THR A 1 201 ? -14.074 -11.644 5.331 1.00 98.69 201 THR A C 1
ATOM 1524 O O . THR A 1 201 ? -15.218 -11.499 5.755 1.00 98.69 201 THR A O 1
ATOM 1527 N N . ARG A 1 202 ? -13.005 -11.564 6.126 1.00 98.62 202 ARG A N 1
ATOM 1528 C CA . ARG A 1 202 ? -13.086 -11.280 7.565 1.00 98.62 202 ARG A CA 1
ATOM 1529 C C . ARG A 1 202 ? -13.585 -9.857 7.834 1.00 98.62 202 ARG A C 1
ATOM 1531 O O . ARG A 1 202 ? -14.374 -9.654 8.751 1.00 98.62 202 ARG A O 1
ATOM 1538 N N . MET A 1 203 ? -13.206 -8.889 6.998 1.00 98.56 203 MET A N 1
ATOM 1539 C CA . MET A 1 203 ? -13.758 -7.528 7.055 1.00 98.56 203 MET A CA 1
ATOM 1540 C C . MET A 1 203 ? -15.256 -7.491 6.731 1.00 98.56 203 MET A C 1
ATOM 1542 O O . MET A 1 203 ? -16.015 -6.866 7.464 1.00 98.56 203 MET A O 1
ATOM 1546 N N . ASP A 1 204 ? -15.697 -8.187 5.676 1.00 98.56 204 ASP A N 1
ATOM 1547 C CA . ASP A 1 204 ? -17.119 -8.278 5.299 1.00 98.56 204 ASP A CA 1
ATOM 1548 C C . ASP A 1 204 ? -17.974 -8.922 6.409 1.00 98.56 204 ASP A C 1
ATOM 1550 O O . ASP A 1 204 ? -19.148 -8.592 6.562 1.00 98.56 204 ASP A O 1
ATOM 1554 N N . ARG A 1 205 ? -17.379 -9.804 7.223 1.00 98.62 205 ARG A N 1
ATOM 1555 C CA . ARG A 1 205 ? -18.012 -10.413 8.408 1.00 98.62 205 ARG A CA 1
ATOM 1556 C C . ARG A 1 205 ? -17.937 -9.558 9.677 1.00 98.62 205 ARG A C 1
ATOM 1558 O O . ARG A 1 205 ? -18.485 -9.957 10.699 1.00 98.62 205 ARG A O 1
ATOM 1565 N N . GLY A 1 206 ? -17.250 -8.416 9.644 1.00 98.19 206 GLY A N 1
ATOM 1566 C CA . GLY A 1 206 ? -17.021 -7.574 10.822 1.00 98.19 206 GLY A CA 1
ATOM 1567 C C . GLY A 1 206 ? -16.017 -8.148 11.831 1.00 98.19 206 GLY A C 1
ATOM 1568 O O . GLY A 1 206 ? -15.938 -7.660 12.954 1.00 98.19 206 GLY A O 1
ATOM 1569 N N . GLU A 1 207 ? -15.237 -9.165 11.451 1.00 98.62 207 GLU A N 1
ATOM 1570 C CA . GLU A 1 207 ? -14.200 -9.776 12.299 1.00 98.62 207 GLU A CA 1
ATOM 1571 C C . GLU A 1 207 ? -12.907 -8.942 12.342 1.00 98.62 207 GLU A C 1
ATOM 1573 O O . GLU A 1 207 ? -12.076 -9.128 13.231 1.00 98.62 207 GLU A O 1
ATOM 1578 N N . LEU A 1 208 ? -12.716 -8.050 11.363 1.00 97.81 208 LEU A N 1
ATOM 1579 C CA . LEU A 1 208 ? -11.571 -7.146 11.253 1.00 97.81 208 LEU A CA 1
ATOM 1580 C C . LEU A 1 208 ? -12.022 -5.720 10.938 1.00 97.81 208 LEU A C 1
ATOM 1582 O O . LEU A 1 208 ? -12.852 -5.502 10.054 1.00 97.81 208 LEU A O 1
ATOM 1586 N N . THR A 1 209 ? -11.398 -4.740 11.592 1.00 97.19 209 THR A N 1
ATOM 1587 C CA . THR A 1 209 ? -11.474 -3.329 11.180 1.00 97.19 209 THR A CA 1
ATOM 1588 C C . THR A 1 209 ? -10.537 -3.043 9.998 1.00 97.19 209 THR A C 1
ATOM 1590 O O . THR A 1 209 ? -9.621 -3.821 9.722 1.00 97.19 209 THR A O 1
ATOM 1593 N N . GLU A 1 210 ? -10.715 -1.908 9.304 1.00 92.44 210 GLU A N 1
ATOM 1594 C CA . GLU A 1 210 ? -9.805 -1.505 8.214 1.00 92.44 210 GLU A CA 1
ATOM 1595 C C . GLU A 1 210 ? -8.341 -1.375 8.686 1.00 92.44 210 GLU A C 1
ATOM 1597 O O . GLU A 1 210 ? -7.430 -1.814 7.982 1.00 92.44 210 GLU A O 1
ATOM 1602 N N . ASP A 1 211 ? -8.103 -0.848 9.892 1.00 91.50 211 ASP A N 1
ATOM 1603 C CA . ASP A 1 211 ? -6.751 -0.703 10.452 1.00 91.50 211 ASP A CA 1
ATOM 1604 C C . ASP A 1 211 ? -6.104 -2.059 10.765 1.00 91.50 211 ASP A C 1
ATOM 1606 O O . ASP A 1 211 ? -4.924 -2.276 10.478 1.00 91.50 211 ASP A O 1
ATOM 1610 N N . GLN A 1 212 ? -6.877 -3.001 11.317 1.00 94.75 212 GLN A N 1
ATOM 1611 C CA . GLN A 1 212 ? -6.388 -4.356 11.577 1.00 94.75 212 GLN A CA 1
ATOM 1612 C C . GLN A 1 212 ? -6.100 -5.102 10.270 1.00 94.75 212 GLN A C 1
ATOM 1614 O O . GLN A 1 212 ? -5.066 -5.758 10.156 1.00 94.75 212 GLN A O 1
ATOM 1619 N N . ALA A 1 213 ? -6.972 -4.958 9.270 1.00 96.50 213 ALA A N 1
ATOM 1620 C CA . ALA A 1 213 ? -6.775 -5.531 7.945 1.00 96.50 213 ALA A CA 1
ATOM 1621 C C . ALA A 1 213 ? -5.521 -4.977 7.253 1.00 96.50 213 ALA A C 1
ATOM 1623 O O . ALA A 1 213 ? -4.780 -5.736 6.627 1.00 96.50 213 ALA A O 1
ATOM 1624 N N . LYS A 1 214 ? -5.244 -3.675 7.404 1.00 93.19 214 LYS A N 1
ATOM 1625 C CA . LYS A 1 214 ? -4.006 -3.056 6.917 1.00 93.19 214 LYS A CA 1
ATOM 1626 C C . LYS A 1 214 ? -2.777 -3.675 7.583 1.00 93.19 214 LYS A C 1
ATOM 1628 O O . LYS A 1 214 ? -1.873 -4.118 6.881 1.00 93.19 214 LYS A O 1
ATOM 1633 N N . LEU A 1 215 ? -2.774 -3.770 8.914 1.00 93.81 215 LEU A N 1
ATOM 1634 C CA . LEU A 1 215 ? -1.672 -4.381 9.661 1.00 93.81 215 LEU A CA 1
ATOM 1635 C C . LEU A 1 215 ? -1.446 -5.847 9.260 1.00 93.81 215 LEU A C 1
ATOM 1637 O O . LEU A 1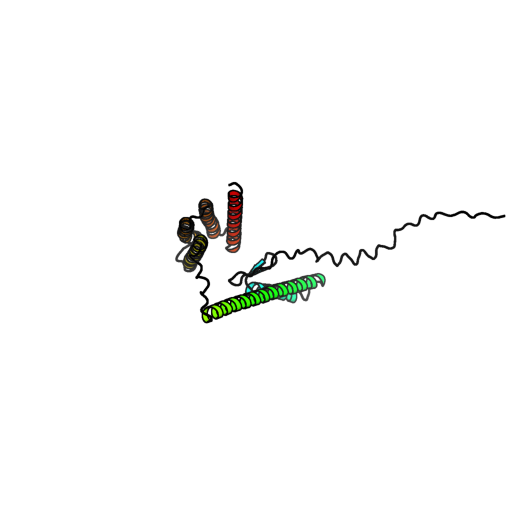 215 ? -0.305 -6.294 9.153 1.00 93.81 215 LEU A O 1
ATOM 1641 N N . GLU A 1 216 ? -2.520 -6.605 9.040 1.00 96.56 216 GLU A N 1
ATOM 1642 C CA . GLU A 1 216 ? -2.429 -7.989 8.576 1.00 96.56 216 GLU A CA 1
ATOM 1643 C C . GLU A 1 216 ? -1.854 -8.074 7.155 1.00 96.56 216 GLU A C 1
ATOM 1645 O O . GLU A 1 216 ? -0.958 -8.880 6.911 1.00 96.56 216 GLU A O 1
ATOM 1650 N N . GLY A 1 217 ? -2.275 -7.190 6.246 1.00 93.38 217 GLY A N 1
ATOM 1651 C CA . GLY A 1 217 ? -1.692 -7.068 4.908 1.00 93.38 217 GLY A CA 1
ATOM 1652 C C . GLY A 1 217 ? -0.191 -6.755 4.930 1.00 93.38 217 GLY A C 1
ATOM 1653 O O . GLY A 1 217 ? 0.581 -7.419 4.234 1.00 93.38 217 GLY A O 1
ATOM 1654 N N . ASP A 1 218 ? 0.235 -5.813 5.777 1.00 92.12 218 ASP A N 1
ATOM 1655 C CA . ASP A 1 218 ? 1.648 -5.445 5.952 1.00 92.12 218 ASP A CA 1
ATOM 1656 C C . ASP A 1 218 ? 2.483 -6.633 6.464 1.00 92.12 218 ASP A C 1
ATOM 1658 O O . ASP A 1 218 ? 3.603 -6.867 5.999 1.00 92.12 218 ASP A O 1
ATOM 1662 N N . ARG A 1 219 ? 1.923 -7.447 7.372 1.00 94.75 219 ARG A N 1
ATOM 1663 C CA . ARG A 1 219 ? 2.570 -8.683 7.848 1.00 94.75 219 ARG A CA 1
ATOM 1664 C C . ARG A 1 219 ? 2.747 -9.705 6.728 1.00 94.75 219 ARG A C 1
ATOM 1666 O O . ARG A 1 219 ? 3.827 -10.281 6.622 1.00 94.75 219 ARG A O 1
ATOM 1673 N N . VAL A 1 220 ? 1.736 -9.913 5.879 1.00 94.69 220 VAL A N 1
ATOM 1674 C CA . VAL A 1 220 ? 1.843 -10.846 4.741 1.00 94.69 220 VAL A CA 1
ATOM 1675 C C . VAL A 1 220 ? 2.944 -10.397 3.772 1.00 94.69 220 VAL A C 1
ATOM 1677 O O . VAL A 1 220 ? 3.744 -11.224 3.335 1.00 94.69 220 VAL A O 1
ATOM 1680 N N . LEU A 1 221 ? 3.044 -9.095 3.482 1.00 92.69 221 LEU A N 1
ATOM 1681 C CA . LEU A 1 221 ? 4.122 -8.549 2.647 1.00 92.69 221 LEU A CA 1
ATOM 1682 C C . LEU A 1 221 ? 5.508 -8.765 3.270 1.00 92.69 221 LEU A C 1
ATOM 1684 O O . LEU A 1 221 ? 6.437 -9.175 2.574 1.00 92.69 221 LEU A O 1
ATOM 1688 N N . ALA A 1 222 ? 5.653 -8.553 4.581 1.00 92.69 222 ALA A N 1
ATOM 1689 C CA . ALA A 1 222 ? 6.908 -8.822 5.283 1.00 92.69 222 ALA A CA 1
ATOM 1690 C C . ALA A 1 222 ? 7.305 -10.310 5.214 1.00 92.69 222 ALA A C 1
ATOM 1692 O O . ALA A 1 222 ? 8.483 -10.631 5.019 1.00 92.69 222 ALA A O 1
ATOM 1693 N N . THR A 1 223 ? 6.333 -11.225 5.320 1.00 95.06 223 THR A N 1
ATOM 1694 C CA . THR A 1 223 ? 6.554 -12.666 5.132 1.00 95.06 223 THR A CA 1
ATOM 1695 C C . THR A 1 223 ? 7.040 -12.980 3.718 1.00 95.06 223 THR A C 1
ATOM 1697 O O . THR A 1 223 ? 8.025 -13.703 3.574 1.00 95.06 223 THR A O 1
ATOM 1700 N N . ILE A 1 224 ? 6.420 -12.402 2.685 1.00 93.94 224 ILE A N 1
ATOM 1701 C CA . ILE A 1 224 ? 6.842 -12.569 1.283 1.00 93.94 224 ILE A CA 1
ATOM 1702 C C . ILE A 1 224 ? 8.296 -12.139 1.103 1.00 93.94 224 ILE A C 1
ATOM 1704 O O . ILE A 1 224 ? 9.115 -12.946 0.674 1.00 93.94 224 ILE A O 1
ATOM 1708 N N . GLN A 1 225 ? 8.654 -10.932 1.545 1.00 94.38 225 GLN A N 1
ATOM 1709 C CA . GLN A 1 225 ? 10.033 -10.435 1.462 1.00 94.38 225 GLN A CA 1
ATOM 1710 C C . GLN A 1 225 ? 11.035 -11.343 2.191 1.00 94.38 225 GLN A C 1
ATOM 1712 O O . GLN A 1 225 ? 12.188 -11.474 1.781 1.00 94.38 225 GLN A O 1
ATOM 1717 N N . SER A 1 226 ? 10.625 -11.964 3.301 1.00 95.44 226 SER A N 1
ATOM 1718 C CA . SER A 1 226 ? 11.465 -12.933 4.006 1.00 95.44 226 SER A CA 1
ATOM 1719 C C . SER A 1 226 ? 11.697 -14.198 3.180 1.00 95.44 226 SER A C 1
ATOM 1721 O O . SER A 1 226 ? 12.830 -14.675 3.118 1.00 95.44 226 SER A O 1
ATOM 1723 N N . ILE A 1 227 ? 10.650 -14.723 2.536 1.00 96.88 227 ILE A N 1
ATOM 1724 C CA . ILE A 1 227 ? 10.735 -15.910 1.676 1.00 96.88 227 ILE A CA 1
ATOM 1725 C C . ILE A 1 227 ? 11.596 -15.619 0.442 1.00 96.88 227 ILE A C 1
ATOM 1727 O O . ILE A 1 227 ? 12.440 -16.439 0.090 1.00 96.88 227 ILE A O 1
ATOM 1731 N N . GLU A 1 228 ? 11.448 -14.447 -0.177 1.00 95.75 228 GLU A N 1
ATOM 1732 C CA . GLU A 1 228 ? 12.284 -14.007 -1.304 1.00 95.75 228 GLU A CA 1
ATOM 1733 C C . GLU A 1 228 ? 13.765 -14.007 -0.924 1.00 95.75 228 GLU A C 1
ATOM 1735 O O . GLU A 1 228 ? 14.566 -14.694 -1.555 1.00 95.75 228 GLU A O 1
ATOM 1740 N N . ARG A 1 229 ? 14.118 -13.344 0.190 1.00 96.81 229 ARG A N 1
ATOM 1741 C CA . ARG A 1 229 ? 15.495 -13.330 0.711 1.00 96.81 229 ARG A CA 1
ATOM 1742 C C . ARG A 1 229 ? 16.026 -14.730 1.003 1.00 96.81 229 ARG A C 1
ATOM 1744 O O . ARG A 1 229 ? 17.214 -14.973 0.818 1.00 96.81 229 ARG A O 1
ATOM 1751 N N . GLN A 1 230 ? 15.185 -15.633 1.503 1.00 96.50 230 GLN A N 1
ATOM 1752 C CA . GLN A 1 230 ? 15.586 -17.014 1.761 1.00 96.50 230 GLN A CA 1
ATOM 1753 C C . GLN A 1 230 ? 15.863 -17.766 0.453 1.00 96.50 230 GLN A C 1
ATOM 1755 O O . GLN A 1 230 ? 16.875 -18.458 0.363 1.00 96.50 230 GLN A O 1
ATOM 1760 N N . ARG A 1 231 ? 15.004 -17.610 -0.561 1.00 96.38 231 ARG A N 1
ATOM 1761 C CA . ARG A 1 231 ? 15.170 -18.245 -1.877 1.00 96.38 231 ARG A CA 1
ATOM 1762 C C . ARG A 1 231 ? 16.388 -17.710 -2.627 1.00 96.38 231 ARG A C 1
ATOM 1764 O O . ARG A 1 231 ? 17.095 -18.501 -3.235 1.00 96.38 231 ARG A O 1
ATOM 1771 N N . ASP A 1 232 ? 16.679 -16.414 -2.531 1.00 93.81 232 ASP A N 1
ATOM 1772 C CA . ASP A 1 232 ? 17.873 -15.814 -3.144 1.00 93.81 232 ASP A CA 1
ATOM 1773 C C . ASP A 1 232 ? 19.190 -16.239 -2.483 1.00 93.81 232 ASP A C 1
ATOM 1775 O O . ASP A 1 232 ? 20.233 -16.157 -3.117 1.00 93.81 232 ASP A O 1
ATOM 1779 N N . ARG A 1 233 ? 19.164 -16.695 -1.225 1.00 94.81 233 ARG A N 1
ATOM 1780 C CA . ARG A 1 233 ? 20.354 -17.222 -0.529 1.00 94.81 233 ARG A CA 1
ATOM 1781 C C . ARG A 1 233 ? 20.603 -18.711 -0.774 1.00 94.81 233 ARG A C 1
ATOM 1783 O O . ARG A 1 233 ? 21.681 -19.192 -0.447 1.00 94.81 233 ARG A O 1
ATOM 1790 N N . GLY A 1 234 ? 19.583 -19.443 -1.222 1.00 85.75 234 GLY A N 1
ATOM 1791 C CA . GLY A 1 234 ? 19.622 -20.894 -1.439 1.00 85.75 234 GLY A CA 1
ATOM 1792 C C . GLY A 1 234 ? 19.872 -21.308 -2.892 1.00 85.75 234 GLY A C 1
ATOM 1793 O O . GLY A 1 234 ? 19.753 -22.492 -3.200 1.00 85.75 234 GLY A O 1
ATOM 1794 N N . MET A 1 235 ? 20.172 -20.344 -3.763 1.00 55.00 235 MET A N 1
ATOM 1795 C CA . MET A 1 235 ? 20.671 -20.517 -5.131 1.00 55.00 235 MET A CA 1
ATOM 1796 C C . MET A 1 235 ? 22.088 -19.963 -5.220 1.00 55.00 235 MET A C 1
ATOM 1798 O O . MET A 1 235 ? 22.834 -20.457 -6.089 1.00 55.00 235 MET A O 1
#

Secondary structure (DSSP, 8-state):
---------------SSSTTSSTTTTTSSSSS-----S-----TTSEEEETTEEEEHHHHHHHHHHHHHHHHTTTTS-HHHHHHHHHHHHHHHHHHHHHHHHHHHHHHHHHHHHHHHHHHHHTTPPPP-S-SS--HHHHHHHHHHHHHHHHHHHHHTTSS-SHHHHHHHHHHHHHHHHHHTT-TTHHHHHHHHHHHHHHHHHHHTTSS-HHHHHHHHHHHHHHHHHHHHHHHH--

Foldseek 3Di:
DDDDDDDDPDPDDPDDPPVVVVVVVVVPPVPPPPPPPDDQDQDPPQWTADPNDIDHLVVLVVVLVVLVVVLVVPPPDDPVVNVVSVVVSVVSVVVSVVSVVNVVVVVVVVVVVVVVQVVCVVVVNPRPPPPDPDQLVNVLVVQLVVQLVVLVVCVVVVVQPFQLSSLVSRLVSSLVSCVSSVPVPSVLSVVLSVVSNVLRVCVRVVVDDPVRSVVVSVVSVVVSVVVVVVVVVVD